Protein AF-A0A927SZH2-F1 (afdb_monomer_lite)

Secondary structure (DSSP, 8-state):
-----PPPHHHHHHHHHHHHHHHHHHHHHHHHHHHHHHHHHHHHHHHHHHHHHHHHHHHHHHSTT--EEEE-TTSSEEEETTTEEEEEETTTTEEEEEETTTTEEEEEEES-SEEEEEEEEETTEEEEEEEEEETTEEEEEEEE---SS--------SS---GGG--S-EE-TT-TT-EEE-TTSSSBP-TTS--TT-EEEETTEEEEEETTTTEEEEEES-SS-S---PPPSEETTEEEEE-TTTTTT-TT--BPPPPPTT--B-TTTTTT-TT--BPPPPPTT--B-TTTTTT-TT--SPPP--GGGGGGGGG-TT-

Foldseek 3Di:
DPDPDDDDPVNVVVVVVVVVVVVVVVVVVVVVVVVVVVVVVLVVQQVQLVVLVCVVVQCQLAPEPKDFPDADPQQQKTDIPQAWIWGQDQVQQFIWIAGPVVRDIDTRHHQWNDKGWDWDDDPNWIKIWMWTDHPNDTDIDIGTRDYPDDDDDDDDDDPADFPVPWPDAEAEPPDPPKQKAALVSPHGDDLSDQDANTWIDDFQWIWGAHVVQQATEIAGPDLQDQDGDADHQYYSRTGHAHLACRNAQSCNHAEEHADTLNHAEQHLNNQQNQNHAYYHADHPNHNYCHNNCHNNNNHPDDHDDDPNNVVRVVRVPDD

Radius of gyration: 29.4 Å; chains: 1; bounding box: 100×46×70 Å

Structure (mmCIF, N/CA/C/O backbone):
data_AF-A0A927SZH2-F1
#
_entry.id   AF-A0A927SZH2-F1
#
loop_
_atom_site.group_PDB
_atom_site.id
_atom_site.type_symbol
_atom_site.label_atom_id
_atom_site.label_alt_id
_atom_site.label_comp_id
_atom_site.label_asym_id
_atom_site.label_entity_id
_atom_site.label_seq_id
_atom_site.pdbx_PDB_ins_code
_atom_site.Cartn_x
_atom_site.Cartn_y
_atom_site.Cartn_z
_atom_site.occupancy
_atom_site.B_iso_or_equiv
_atom_site.auth_seq_id
_atom_site.auth_comp_id
_atom_site.auth_asym_id
_atom_site.auth_atom_id
_atom_site.pdbx_PDB_model_num
ATOM 1 N N . MET A 1 1 ? 77.336 6.441 17.731 1.00 43.25 1 MET A N 1
ATOM 2 C CA . MET A 1 1 ? 76.595 7.008 18.882 1.00 43.25 1 MET A CA 1
ATOM 3 C C . MET A 1 1 ? 75.221 7.459 18.399 1.00 43.25 1 MET A C 1
ATOM 5 O O . MET A 1 1 ? 75.154 8.396 17.615 1.00 43.25 1 MET A O 1
ATOM 9 N N . LYS A 1 2 ? 74.135 6.765 18.772 1.00 49.03 2 LYS A N 1
ATOM 10 C CA . LYS A 1 2 ? 72.762 7.233 18.510 1.00 49.03 2 LYS A CA 1
ATOM 11 C C . LYS A 1 2 ? 72.358 8.145 19.669 1.00 49.03 2 LYS A C 1
ATOM 13 O O . LYS A 1 2 ? 72.306 7.696 20.807 1.00 49.03 2 LYS A O 1
ATOM 18 N N . ASN A 1 3 ? 72.149 9.422 19.376 1.00 49.91 3 ASN A N 1
ATOM 19 C CA . ASN A 1 3 ? 71.832 10.451 20.360 1.00 49.91 3 ASN A CA 1
ATOM 20 C C . ASN A 1 3 ? 70.346 10.323 20.753 1.00 49.91 3 ASN A C 1
ATOM 22 O O . ASN A 1 3 ? 69.472 10.749 19.998 1.00 49.91 3 ASN A O 1
ATOM 26 N N . GLN A 1 4 ? 70.044 9.677 21.883 1.00 59.12 4 GLN A N 1
ATOM 27 C CA . GLN A 1 4 ? 68.685 9.644 22.431 1.00 59.12 4 GLN A CA 1
ATOM 28 C C . GLN A 1 4 ? 68.387 11.008 23.063 1.00 59.12 4 GLN A C 1
ATOM 30 O O . GLN A 1 4 ? 68.870 11.321 24.148 1.00 59.12 4 GLN A O 1
ATOM 35 N N . LYS A 1 5 ? 67.610 11.845 22.369 1.00 65.50 5 LYS A N 1
ATOM 36 C CA . LYS A 1 5 ? 67.070 13.077 22.953 1.00 65.50 5 LYS A CA 1
ATOM 37 C C . LYS A 1 5 ? 66.013 12.686 23.990 1.00 65.50 5 LYS A C 1
ATOM 39 O O . LYS A 1 5 ? 64.916 12.279 23.619 1.00 65.50 5 LYS A O 1
ATOM 44 N N . GLY A 1 6 ? 66.362 12.761 25.273 1.00 66.44 6 GLY A N 1
ATOM 45 C CA . GLY A 1 6 ? 65.410 12.590 26.370 1.00 66.44 6 GLY A CA 1
ATOM 46 C C . GLY A 1 6 ? 64.361 13.703 26.356 1.00 66.44 6 GLY A C 1
ATOM 47 O O . GLY A 1 6 ? 64.683 14.861 26.090 1.00 66.44 6 GLY A O 1
ATOM 48 N N . ILE A 1 7 ? 63.103 13.353 26.623 1.00 73.50 7 ILE A N 1
ATOM 49 C CA . ILE A 1 7 ? 62.029 14.332 26.817 1.00 73.50 7 ILE A CA 1
ATOM 50 C C . ILE A 1 7 ? 62.373 15.137 28.073 1.00 73.50 7 ILE A C 1
ATOM 52 O O . ILE A 1 7 ? 62.595 14.562 29.139 1.00 73.50 7 ILE A O 1
ATOM 56 N N . THR A 1 8 ? 62.450 16.462 27.963 1.00 85.00 8 THR A N 1
ATOM 57 C CA . THR A 1 8 ? 62.706 17.310 29.129 1.00 85.00 8 THR A CA 1
ATOM 58 C C . THR A 1 8 ? 61.478 17.313 30.039 1.00 85.00 8 THR A C 1
ATOM 60 O O . THR A 1 8 ? 60.342 17.332 29.563 1.00 85.00 8 THR A O 1
ATOM 63 N N . LEU A 1 9 ? 61.690 17.339 31.358 1.00 81.12 9 LEU A N 1
ATOM 64 C CA . LEU A 1 9 ? 60.613 17.410 32.357 1.00 81.12 9 LEU A CA 1
ATOM 65 C C . LEU A 1 9 ? 59.624 18.557 32.061 1.00 81.12 9 LEU A C 1
ATOM 67 O O . LEU A 1 9 ? 58.419 18.410 32.239 1.00 81.12 9 LEU A O 1
ATOM 71 N N . THR A 1 10 ? 60.126 19.668 31.519 1.00 85.00 10 THR A N 1
ATOM 72 C CA . THR A 1 10 ? 59.324 20.811 31.063 1.00 85.00 10 THR A CA 1
ATOM 73 C C . THR A 1 10 ? 58.371 20.458 29.920 1.00 85.00 10 THR A C 1
ATOM 75 O O . THR A 1 10 ? 57.207 20.846 29.957 1.00 85.00 10 THR A O 1
ATOM 78 N N . SER A 1 11 ? 58.824 19.678 28.935 1.00 84.19 11 SER A N 1
ATOM 79 C CA . SER A 1 11 ? 57.983 19.229 27.821 1.00 84.19 11 SER A CA 1
ATOM 80 C C . SER A 1 11 ? 56.904 18.250 28.283 1.00 84.19 11 SER A C 1
ATOM 82 O O . SER A 1 11 ? 55.796 18.280 27.751 1.00 84.19 11 SER A O 1
ATOM 84 N N . LEU A 1 12 ? 57.206 17.404 29.274 1.00 86.31 12 LEU A N 1
ATOM 85 C CA . LEU A 1 12 ? 56.232 16.476 29.848 1.00 86.31 12 LEU A CA 1
ATOM 86 C C . LEU A 1 12 ? 55.111 17.226 30.583 1.00 86.31 12 LEU A C 1
ATOM 88 O O . LEU A 1 12 ? 53.937 16.932 30.374 1.00 86.31 12 LEU A O 1
ATOM 92 N N . ILE A 1 13 ? 55.466 18.228 31.393 1.00 90.69 13 ILE A N 1
ATOM 93 C CA . ILE A 1 13 ? 54.494 19.052 32.126 1.00 90.69 13 ILE A CA 1
ATOM 94 C C . ILE A 1 13 ? 53.559 19.787 31.155 1.00 90.69 13 ILE A C 1
ATOM 96 O O . ILE A 1 13 ? 52.346 19.772 31.350 1.00 90.69 13 ILE A O 1
ATOM 100 N N . ILE A 1 14 ? 54.096 20.368 30.076 1.00 91.50 14 ILE A N 1
ATOM 101 C CA . ILE A 1 14 ? 53.290 21.053 29.051 1.00 91.50 14 ILE A CA 1
ATOM 102 C C . ILE A 1 14 ? 52.287 20.090 28.401 1.00 91.50 14 ILE A C 1
ATOM 104 O O . ILE A 1 14 ? 51.117 20.435 28.239 1.00 91.50 14 ILE A O 1
ATOM 108 N N . TYR A 1 15 ? 52.717 18.872 28.064 1.00 92.12 15 TYR A N 1
ATOM 109 C CA . TYR A 1 15 ? 51.846 17.877 27.438 1.00 92.12 15 TYR A CA 1
ATOM 110 C C . TYR A 1 15 ? 50.706 17.431 28.364 1.00 92.12 15 TYR A C 1
ATOM 112 O O . TYR A 1 15 ? 49.559 17.320 27.933 1.00 92.12 15 TYR A O 1
ATOM 120 N N . ILE A 1 16 ? 51.000 17.243 29.654 1.00 91.00 16 ILE A N 1
ATOM 121 C CA . ILE A 1 16 ? 49.995 16.895 30.666 1.00 91.00 16 ILE A CA 1
ATOM 122 C C . ILE A 1 16 ? 48.947 18.009 30.792 1.00 91.00 16 ILE A C 1
ATOM 124 O O . ILE A 1 16 ? 47.749 17.727 30.770 1.00 91.00 16 ILE A O 1
ATOM 128 N N . VAL A 1 17 ? 49.374 19.275 30.860 1.00 94.12 17 VAL A N 1
ATOM 129 C CA . VAL A 1 17 ? 48.455 20.424 30.928 1.00 94.12 17 VAL A CA 1
ATOM 130 C C . VAL A 1 17 ? 47.564 20.498 29.684 1.00 94.12 17 VAL A C 1
ATOM 132 O O . VAL A 1 17 ? 46.357 20.702 29.815 1.00 94.12 17 VAL A O 1
ATOM 135 N N . LEU A 1 18 ? 48.122 20.272 28.490 1.00 93.38 18 LEU A N 1
ATOM 136 C CA . LEU A 1 18 ? 47.355 20.250 27.239 1.00 93.38 18 LEU A CA 1
ATOM 137 C C . LEU A 1 18 ? 46.303 19.135 27.219 1.00 93.38 18 LEU A C 1
ATOM 139 O O . LEU A 1 18 ? 45.168 19.386 26.820 1.00 93.38 18 LEU A O 1
ATOM 143 N N . ILE A 1 19 ? 46.641 17.931 27.691 1.00 93.75 19 ILE A N 1
ATOM 144 C CA . ILE A 1 19 ? 45.680 16.824 27.793 1.00 93.75 19 ILE A CA 1
ATOM 145 C C . ILE A 1 19 ? 44.525 17.185 28.727 1.00 93.75 19 ILE A C 1
ATOM 147 O O . ILE A 1 19 ? 43.369 16.975 28.364 1.00 93.75 19 ILE A O 1
ATOM 151 N N . PHE A 1 20 ? 44.803 17.758 29.901 1.00 95.25 20 PHE A N 1
ATOM 152 C CA . PHE A 1 20 ? 43.738 18.170 30.820 1.00 95.25 20 PHE A CA 1
ATOM 153 C C . PHE A 1 20 ? 42.822 19.229 30.202 1.00 95.25 20 PHE A C 1
ATOM 155 O O . PHE A 1 20 ? 41.604 19.148 30.349 1.00 95.25 20 PHE A O 1
ATOM 162 N N . LEU A 1 21 ? 43.388 20.178 29.456 1.00 94.88 21 LEU A N 1
ATOM 163 C CA . LEU A 1 21 ? 42.623 21.210 28.759 1.00 94.88 21 LEU A CA 1
ATOM 164 C C . LEU A 1 21 ? 41.704 20.591 27.689 1.00 94.88 21 LEU A C 1
ATOM 166 O O . LEU A 1 21 ? 40.518 20.917 27.631 1.00 94.88 21 LEU A O 1
ATOM 170 N N . ILE A 1 22 ? 42.213 19.628 26.915 1.00 92.25 22 ILE A N 1
ATOM 171 C CA . ILE A 1 22 ? 41.428 18.875 25.924 1.00 92.25 22 ILE A CA 1
ATOM 172 C C . ILE A 1 22 ? 40.296 18.089 26.598 1.00 92.25 22 ILE A C 1
ATOM 174 O O . ILE A 1 22 ? 39.165 18.133 26.122 1.00 92.25 22 ILE A O 1
ATOM 178 N N . ILE A 1 23 ? 40.561 17.415 27.722 1.00 93.00 23 ILE A N 1
ATOM 179 C CA . ILE A 1 23 ? 39.540 16.653 28.460 1.00 93.00 23 ILE A CA 1
ATOM 180 C C . ILE A 1 23 ? 38.419 17.575 28.954 1.00 93.00 23 ILE A C 1
ATOM 182 O O . ILE A 1 23 ? 37.245 17.229 28.827 1.00 93.00 23 ILE A O 1
ATOM 186 N N . VAL A 1 24 ? 38.751 18.763 29.469 1.00 95.38 24 VAL A N 1
ATOM 187 C CA . VAL A 1 24 ? 37.747 19.745 29.911 1.00 95.38 24 VAL A CA 1
ATOM 188 C C . VAL A 1 24 ? 36.890 20.223 28.737 1.00 95.38 24 VAL A C 1
ATOM 190 O O . VAL A 1 24 ? 35.669 20.301 28.870 1.00 95.38 24 VAL A O 1
ATOM 193 N N . ILE A 1 25 ? 37.498 20.499 27.579 1.00 93.56 25 ILE A N 1
ATOM 194 C CA . ILE A 1 25 ? 36.765 20.881 26.363 1.00 93.56 25 ILE A CA 1
ATOM 195 C C . ILE A 1 25 ? 35.834 19.746 25.918 1.00 93.56 25 ILE A C 1
ATOM 197 O O . ILE A 1 25 ? 34.647 19.985 25.696 1.00 93.56 25 ILE A O 1
ATOM 201 N N . LEU A 1 26 ? 36.332 18.507 25.851 1.00 86.81 26 LEU A N 1
ATOM 202 C CA . LEU A 1 26 ? 35.535 17.336 25.475 1.00 86.81 26 LEU A CA 1
ATOM 203 C C . LEU A 1 26 ? 34.368 17.103 26.439 1.00 86.81 26 LEU A C 1
ATOM 205 O O . LEU A 1 26 ? 33.259 16.819 25.993 1.00 86.81 26 LEU A O 1
ATOM 209 N N . ALA A 1 27 ? 34.578 17.281 27.745 1.00 89.12 27 ALA A N 1
ATOM 210 C CA . ALA A 1 27 ? 33.515 17.172 28.739 1.00 89.12 27 ALA A CA 1
ATOM 211 C C . ALA A 1 27 ? 32.425 18.236 28.527 1.00 89.12 27 ALA A C 1
ATOM 213 O O . ALA A 1 27 ? 31.239 17.921 28.593 1.00 89.12 27 ALA A O 1
ATOM 214 N N . ARG A 1 28 ? 32.803 19.483 28.214 1.00 88.38 28 ARG A N 1
ATOM 215 C CA . ARG A 1 28 ? 31.842 20.561 27.920 1.00 88.38 28 ARG A CA 1
ATOM 216 C C . ARG A 1 28 ? 31.046 20.299 26.643 1.00 88.38 28 ARG A C 1
ATOM 218 O O . ARG A 1 28 ? 29.832 20.478 26.657 1.00 88.38 28 ARG A O 1
ATOM 225 N N . VAL A 1 29 ? 31.707 19.840 25.579 1.00 87.38 29 VAL A N 1
ATOM 226 C CA . VAL A 1 29 ? 31.051 19.457 24.317 1.00 87.38 29 VAL A CA 1
ATOM 227 C C . VAL A 1 29 ? 30.102 18.280 24.533 1.00 87.38 29 VAL A C 1
ATOM 229 O O . VAL A 1 29 ? 28.980 18.314 24.042 1.00 87.38 29 VAL A O 1
ATOM 232 N N . SER A 1 30 ? 30.514 17.277 25.312 1.00 81.00 30 SER A N 1
ATOM 233 C CA . SER A 1 30 ? 29.680 16.121 25.655 1.00 81.00 30 SER A CA 1
ATOM 234 C C . SER A 1 30 ? 28.414 16.541 26.405 1.00 81.00 30 SER A C 1
ATOM 236 O O . SER A 1 30 ? 27.315 16.197 25.982 1.00 81.00 30 SER A O 1
ATOM 238 N N . VAL A 1 31 ? 28.544 17.377 27.445 1.00 81.06 31 VAL A N 1
ATOM 239 C CA . VAL A 1 31 ? 27.390 17.906 28.193 1.00 81.06 31 VAL A CA 1
ATOM 240 C C . VAL A 1 31 ? 26.455 18.699 27.276 1.00 81.06 31 VAL A C 1
ATOM 242 O O . VAL A 1 31 ? 25.251 18.454 27.277 1.00 81.06 31 VAL A O 1
ATOM 245 N N . TYR A 1 32 ? 26.999 19.598 26.453 1.00 82.12 32 TYR A N 1
ATOM 246 C CA . TYR A 1 32 ? 26.217 20.377 25.490 1.00 82.12 32 TYR A CA 1
ATOM 247 C C . TYR A 1 32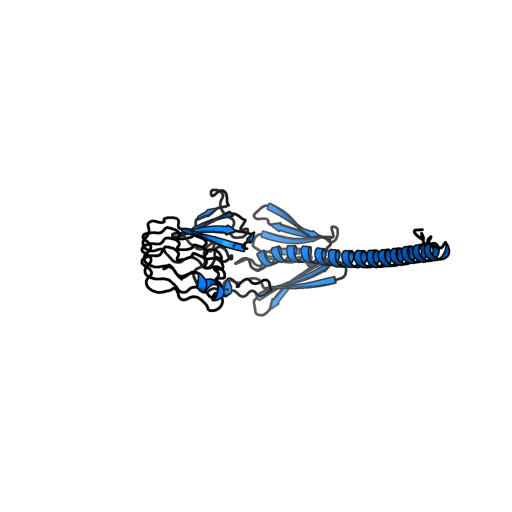 ? 25.449 19.478 24.509 1.00 82.12 32 TYR A C 1
ATOM 249 O O . TYR A 1 32 ? 24.248 19.646 24.311 1.00 82.12 32 TYR A O 1
ATOM 257 N N . PHE A 1 33 ? 26.119 18.465 23.957 1.00 70.56 33 PHE A N 1
ATOM 258 C CA . PHE A 1 33 ? 25.509 17.503 23.047 1.00 70.56 33 PHE A CA 1
ATOM 259 C C . PHE A 1 33 ? 24.398 16.690 23.725 1.00 70.56 33 PHE A C 1
ATOM 261 O O . PHE A 1 33 ? 23.328 16.514 23.147 1.00 70.56 33 PHE A O 1
ATOM 268 N N . THR A 1 34 ? 24.605 16.239 24.968 1.00 65.44 34 THR A N 1
ATOM 269 C CA . THR A 1 34 ? 23.584 15.484 25.714 1.00 65.44 34 THR A CA 1
ATOM 270 C C . THR A 1 34 ? 22.355 16.319 26.069 1.00 65.44 34 THR A C 1
ATOM 272 O O . THR A 1 34 ? 21.240 15.807 25.985 1.00 65.44 34 THR A O 1
ATOM 275 N N . SER A 1 35 ? 22.524 17.602 26.406 1.00 69.56 35 SER A N 1
ATOM 276 C CA . SER A 1 35 ? 21.398 18.509 26.655 1.00 69.56 35 SER A CA 1
ATOM 277 C C . SER A 1 35 ? 20.574 18.729 25.387 1.00 69.56 35 SER A C 1
ATOM 279 O O . SER A 1 35 ? 19.358 18.559 25.420 1.00 69.56 35 SER A O 1
ATOM 281 N N . ASN A 1 36 ? 21.236 18.987 24.256 1.00 65.88 36 ASN A N 1
ATOM 282 C CA . ASN A 1 36 ? 20.558 19.175 22.972 1.00 65.88 36 ASN A CA 1
ATOM 283 C C . ASN A 1 36 ? 19.840 17.896 22.505 1.00 65.88 36 ASN A C 1
ATOM 285 O O . ASN A 1 36 ? 18.729 17.957 21.988 1.00 65.88 36 ASN A O 1
ATOM 289 N N . MET A 1 37 ? 20.436 16.718 22.718 1.00 59.41 37 MET A N 1
ATOM 290 C CA . MET A 1 37 ? 19.810 15.435 22.374 1.00 59.41 37 MET A CA 1
ATOM 291 C C . MET A 1 37 ? 18.585 15.127 23.256 1.00 59.41 37 MET A C 1
ATOM 293 O O . MET A 1 37 ? 17.611 14.533 22.794 1.00 59.41 37 MET A O 1
ATOM 297 N N . SER A 1 38 ? 18.596 15.556 24.521 1.00 56.75 38 SER A N 1
ATOM 298 C CA . SER A 1 38 ? 17.449 15.437 25.435 1.00 56.75 38 SER A CA 1
ATOM 299 C C . SER A 1 38 ? 16.279 16.325 25.001 1.00 56.75 38 SER A C 1
ATOM 301 O O . SER A 1 38 ? 15.125 15.916 25.084 1.00 56.75 38 SER A O 1
ATOM 303 N N . GLU A 1 39 ? 16.565 17.517 24.483 1.00 58.53 39 GLU A N 1
ATOM 304 C CA . GLU A 1 39 ? 15.551 18.440 23.966 1.00 58.53 39 GLU A CA 1
ATOM 305 C C . GLU A 1 39 ? 14.920 17.909 22.668 1.00 58.53 39 GLU A C 1
ATOM 307 O O . GLU A 1 39 ? 13.702 17.754 22.593 1.00 58.53 39 GLU A O 1
ATOM 312 N N . ILE A 1 40 ? 15.748 17.465 21.714 1.00 57.25 40 ILE A N 1
ATOM 313 C CA . ILE A 1 40 ? 15.287 16.853 20.455 1.00 57.25 40 ILE A CA 1
ATOM 314 C C . ILE A 1 40 ? 14.464 15.583 20.707 1.00 57.25 40 ILE A C 1
ATOM 316 O O . ILE A 1 40 ? 13.422 15.389 20.085 1.00 57.25 40 ILE A O 1
ATOM 320 N N . SER A 1 41 ? 14.894 14.717 21.631 1.00 54.75 41 SER A N 1
ATOM 321 C CA . SER A 1 41 ? 14.161 13.476 21.933 1.00 54.75 41 SER A CA 1
ATOM 322 C C . SER A 1 41 ? 12.812 13.725 22.622 1.00 54.75 41 SER A C 1
ATOM 324 O O . SER A 1 41 ? 11.866 12.953 22.447 1.00 54.75 41 SER A O 1
ATOM 326 N N . LYS A 1 42 ? 12.682 14.826 23.372 1.00 52.94 42 LYS A N 1
ATOM 327 C CA . LYS A 1 42 ? 11.406 15.249 23.959 1.00 52.94 42 LYS A CA 1
ATOM 328 C C . LYS A 1 42 ? 10.462 15.801 22.901 1.00 52.94 42 LYS A C 1
ATOM 330 O O . LYS A 1 42 ? 9.287 15.445 22.952 1.00 52.94 42 LYS A O 1
ATOM 335 N N . ASP A 1 43 ? 10.945 16.613 21.970 1.00 56.31 43 ASP A N 1
ATOM 336 C CA . ASP A 1 43 ? 10.120 17.118 20.871 1.00 56.31 43 ASP A CA 1
ATOM 337 C C . ASP A 1 43 ? 9.673 15.986 19.944 1.00 56.31 43 ASP A C 1
ATOM 339 O O . ASP A 1 43 ? 8.499 15.924 19.584 1.00 56.31 43 ASP A O 1
ATOM 343 N N . SER A 1 44 ? 10.550 15.017 19.653 1.00 54.53 44 SER A N 1
ATOM 344 C CA . SER A 1 44 ? 10.176 13.847 18.851 1.00 54.53 44 SER A CA 1
ATOM 345 C C . SER A 1 44 ? 9.101 12.981 19.513 1.00 54.53 44 SER A C 1
ATOM 347 O O . SER A 1 44 ? 8.234 12.463 18.816 1.00 54.53 44 SER A O 1
ATOM 349 N N . ALA A 1 45 ? 9.120 12.844 20.846 1.00 52.38 45 ALA A N 1
ATOM 350 C CA . ALA A 1 45 ? 8.096 12.093 21.576 1.00 52.38 45 ALA A CA 1
ATOM 351 C C . ALA A 1 45 ? 6.746 12.834 21.608 1.00 52.38 45 ALA A C 1
ATOM 353 O O . ALA A 1 45 ? 5.698 12.226 21.429 1.00 52.38 45 ALA A O 1
ATOM 354 N N . SER A 1 46 ? 6.756 14.163 21.777 1.00 58.69 46 SER A N 1
ATOM 355 C CA . SER A 1 46 ? 5.524 14.961 21.694 1.00 58.69 46 SER A CA 1
ATOM 356 C C . SER A 1 46 ? 4.900 14.898 20.293 1.00 58.69 46 SER A C 1
ATOM 358 O O . SER A 1 46 ? 3.681 14.826 20.168 1.00 58.69 46 SER A O 1
ATOM 360 N N . ILE A 1 47 ? 5.735 14.895 19.245 1.00 60.16 47 ILE A N 1
ATOM 361 C CA . ILE A 1 47 ? 5.299 14.730 17.851 1.00 60.16 47 ILE A CA 1
ATOM 362 C C . ILE A 1 47 ? 4.678 13.342 17.643 1.00 60.16 47 ILE A C 1
ATOM 364 O O . ILE A 1 47 ? 3.587 13.253 17.087 1.00 60.16 47 ILE A O 1
ATOM 368 N N . SER A 1 48 ? 5.293 12.268 18.153 1.00 65.69 48 SER A N 1
ATOM 369 C CA . SER A 1 48 ? 4.763 10.911 17.954 1.00 65.69 48 SER A CA 1
ATOM 370 C C . SER A 1 48 ? 3.399 10.675 18.611 1.00 65.69 48 SER A C 1
ATOM 372 O O . SER A 1 48 ? 2.559 9.991 18.026 1.00 65.69 48 SER A O 1
ATOM 374 N N . GLU A 1 49 ? 3.151 11.242 19.798 1.00 72.12 49 GLU A N 1
ATOM 375 C CA . GLU A 1 49 ? 1.847 11.123 20.474 1.00 72.12 49 GLU A CA 1
ATOM 376 C C . GLU A 1 49 ? 0.745 11.883 19.723 1.00 72.12 49 GLU A C 1
ATOM 378 O O . GLU A 1 49 ? -0.374 11.387 19.567 1.00 72.12 49 GLU A O 1
ATOM 383 N N . ILE A 1 50 ? 1.079 13.063 19.195 1.00 69.94 50 ILE A N 1
ATOM 384 C CA . ILE A 1 50 ? 0.194 13.861 18.344 1.00 69.94 50 ILE A CA 1
ATOM 385 C C . ILE A 1 50 ? -0.121 13.125 17.041 1.00 69.94 50 ILE A C 1
ATOM 387 O O . ILE A 1 50 ? -1.287 13.041 16.660 1.00 69.94 50 ILE A O 1
ATOM 391 N N . ASP A 1 51 ? 0.886 12.567 16.371 1.00 69.19 51 ASP A N 1
ATOM 392 C CA . ASP A 1 51 ? 0.703 11.843 15.113 1.00 69.19 51 ASP A CA 1
ATOM 393 C C . ASP A 1 51 ? -0.183 10.616 15.318 1.00 69.19 51 ASP A C 1
ATOM 395 O O . ASP A 1 51 ? -1.123 10.383 14.556 1.00 69.19 51 ASP A O 1
ATOM 399 N N . LYS A 1 52 ? 0.053 9.867 16.400 1.00 73.75 52 LYS A N 1
ATOM 400 C CA . LYS A 1 52 ? -0.779 8.725 16.775 1.00 73.75 52 LYS A CA 1
ATOM 401 C C . LYS A 1 52 ? -2.219 9.163 17.024 1.00 73.75 52 LYS A C 1
ATOM 403 O O . LYS A 1 52 ? -3.125 8.577 16.435 1.00 73.75 52 LYS A O 1
ATOM 408 N N . PHE A 1 53 ? -2.456 10.208 17.817 1.00 79.94 53 PHE A N 1
ATOM 409 C CA . PHE A 1 53 ? -3.800 10.755 18.007 1.00 79.94 53 PHE A CA 1
ATOM 410 C C . PHE A 1 53 ? -4.453 11.164 16.677 1.00 79.94 53 PHE A C 1
ATOM 412 O O . PHE A 1 53 ? -5.568 10.724 16.381 1.00 79.94 53 PHE A O 1
ATOM 419 N N . ASN A 1 54 ? -3.741 11.940 15.856 1.00 72.00 54 ASN A N 1
ATOM 420 C CA . ASN A 1 54 ? -4.203 12.439 14.562 1.00 72.00 54 ASN A CA 1
ATOM 421 C C . ASN A 1 54 ? -4.609 11.296 13.636 1.00 72.00 54 ASN A C 1
ATOM 423 O O . ASN A 1 54 ? -5.673 11.353 13.026 1.00 72.00 54 ASN A O 1
ATOM 427 N N . MET A 1 55 ? -3.815 10.226 13.572 1.00 66.44 55 MET A N 1
ATOM 428 C CA . MET A 1 55 ? -4.126 9.049 12.763 1.00 66.44 55 MET A CA 1
ATOM 429 C C . MET A 1 55 ? -5.468 8.418 13.145 1.00 66.44 55 MET A C 1
ATOM 431 O O . MET A 1 55 ? -6.271 8.099 12.265 1.00 66.44 55 MET A O 1
ATOM 435 N N . TYR A 1 56 ? -5.734 8.252 14.445 1.00 79.25 56 TYR A N 1
ATOM 436 C CA . TYR A 1 56 ? -7.027 7.741 14.896 1.00 79.25 56 TYR A CA 1
ATOM 437 C C . TYR A 1 56 ? -8.139 8.746 14.595 1.00 79.25 56 TYR A C 1
ATOM 439 O O . TYR A 1 56 ? -9.170 8.361 14.058 1.00 79.25 56 TYR A O 1
ATOM 447 N N . PHE A 1 57 ? -7.951 10.025 14.915 1.00 82.50 57 PHE A N 1
ATOM 448 C CA . PHE A 1 57 ? -9.001 11.036 14.788 1.00 82.50 57 PHE A CA 1
ATOM 449 C C . PHE A 1 57 ? -9.402 11.313 13.328 1.00 82.50 57 PHE A C 1
ATOM 451 O O . PHE A 1 57 ? -10.584 11.457 13.002 1.00 82.50 57 PHE A O 1
ATOM 458 N N . ILE A 1 58 ? -8.432 11.319 12.409 1.00 71.38 58 ILE A N 1
ATOM 459 C CA . ILE A 1 58 ? -8.672 11.445 10.965 1.00 71.38 58 ILE A CA 1
ATOM 460 C C . ILE A 1 58 ? -9.506 10.268 10.457 1.00 71.38 58 ILE A C 1
ATOM 462 O O . ILE A 1 58 ? -10.436 10.477 9.677 1.00 71.38 58 ILE A O 1
ATOM 466 N N . LYS A 1 59 ? -9.229 9.043 10.927 1.00 73.25 59 LYS A N 1
ATOM 467 C CA . LYS A 1 59 ? -9.988 7.850 10.528 1.00 73.25 59 LYS A CA 1
ATOM 468 C C . LYS A 1 59 ? -11.481 8.037 10.777 1.00 73.25 59 LYS A C 1
ATOM 470 O O . LYS A 1 59 ? -12.275 7.779 9.877 1.00 73.25 59 LYS A O 1
ATOM 475 N N . ASP A 1 60 ? -11.868 8.512 11.956 1.00 81.44 60 ASP A N 1
ATOM 476 C CA . ASP A 1 60 ? -13.279 8.687 12.299 1.00 81.44 60 ASP A CA 1
ATOM 477 C C . ASP A 1 60 ? -13.909 9.928 11.662 1.00 81.44 60 ASP A C 1
ATOM 479 O O . ASP A 1 60 ? -15.051 9.849 11.206 1.00 81.44 60 ASP A O 1
ATOM 483 N N . THR A 1 61 ? -13.174 11.035 11.531 1.00 76.44 61 THR A N 1
ATOM 484 C CA . THR A 1 61 ? -13.692 12.247 10.866 1.00 76.44 61 THR A CA 1
ATOM 485 C C . THR A 1 61 ? -13.876 12.070 9.358 1.00 76.44 61 THR A C 1
ATOM 487 O O . THR A 1 61 ? -14.764 12.690 8.773 1.00 76.44 61 THR A O 1
ATOM 490 N N . LYS A 1 62 ? -13.084 11.203 8.714 1.00 76.31 62 LYS A N 1
ATOM 491 C CA . LYS A 1 62 ? -13.192 10.879 7.279 1.00 76.31 62 LYS A CA 1
ATOM 492 C C . LYS A 1 62 ? -14.002 9.615 6.985 1.00 76.31 62 LYS A C 1
ATOM 494 O O . LYS A 1 62 ? -14.253 9.316 5.819 1.00 76.31 62 LYS A O 1
ATOM 499 N N . ARG A 1 63 ? -14.448 8.882 8.010 1.00 74.44 63 ARG A N 1
ATOM 500 C CA . ARG A 1 63 ? -15.267 7.675 7.845 1.00 74.44 63 ARG A CA 1
ATOM 501 C C . ARG A 1 63 ? -16.607 8.026 7.193 1.00 74.44 63 ARG A C 1
ATOM 503 O O . ARG A 1 63 ? -17.385 8.806 7.737 1.00 74.44 63 ARG A O 1
ATOM 510 N N . THR A 1 64 ? -16.904 7.414 6.047 1.00 71.81 64 THR A N 1
ATOM 511 C CA . THR A 1 64 ? -18.126 7.683 5.275 1.00 71.81 64 THR A CA 1
ATOM 512 C C . THR A 1 64 ? -19.385 7.508 6.120 1.00 71.81 64 THR A C 1
ATOM 514 O O . THR A 1 64 ? -19.607 6.470 6.751 1.00 71.81 64 THR A O 1
ATOM 517 N N . GLY A 1 65 ? -20.230 8.540 6.122 1.00 74.50 65 GLY A N 1
ATOM 518 C CA . GLY A 1 65 ? -21.481 8.545 6.876 1.00 74.50 65 GLY A CA 1
ATOM 519 C C . GLY A 1 65 ? -21.293 8.564 8.394 1.00 74.50 65 GLY A C 1
ATOM 520 O O . GLY A 1 65 ? -22.263 8.322 9.112 1.00 74.50 65 GLY A O 1
ATOM 521 N N . ASN A 1 66 ? -20.076 8.820 8.885 1.00 85.06 66 ASN A N 1
ATOM 522 C CA . ASN A 1 66 ? -19.832 9.101 10.288 1.00 85.06 66 ASN A CA 1
ATOM 523 C C . ASN A 1 66 ? -20.099 10.580 10.573 1.00 85.06 66 ASN A C 1
ATOM 525 O O . ASN A 1 66 ? -19.689 11.465 9.826 1.00 85.06 66 ASN A O 1
ATOM 529 N N . LYS A 1 67 ? -20.816 10.843 11.656 1.00 90.44 67 LYS A N 1
ATOM 530 C CA . LYS A 1 67 ? -21.227 12.168 12.110 1.00 90.44 67 LYS A CA 1
ATOM 531 C C . LYS A 1 67 ? -20.789 12.360 13.551 1.00 90.44 67 LYS A C 1
ATOM 533 O O . LYS A 1 67 ? -20.614 11.385 14.278 1.00 90.44 67 LYS A O 1
ATOM 538 N N . ILE A 1 68 ? -20.656 13.613 13.964 1.00 91.88 68 ILE A N 1
ATOM 539 C CA . ILE A 1 68 ? -20.498 13.951 15.379 1.00 91.88 68 ILE A CA 1
ATOM 540 C C . ILE A 1 68 ? -21.837 13.656 16.056 1.00 91.88 68 ILE A C 1
ATOM 542 O O . ILE A 1 68 ? -22.862 14.211 15.665 1.00 91.88 68 ILE A O 1
ATOM 546 N N . GLU A 1 69 ? -21.829 12.745 17.021 1.00 93.69 69 GLU A N 1
ATOM 547 C CA . GLU A 1 69 ? -23.011 12.387 17.803 1.00 93.69 69 GLU A CA 1
ATOM 548 C C . GLU A 1 69 ? -23.147 13.303 19.018 1.00 93.69 69 GLU A C 1
ATOM 550 O O . GLU A 1 69 ? -24.224 13.835 19.277 1.00 93.69 69 GLU A O 1
ATOM 555 N N . SER A 1 70 ? -22.049 13.526 19.739 1.00 94.25 70 SER A N 1
ATOM 556 C CA . SER A 1 70 ? -22.018 14.451 20.871 1.00 94.25 70 SER A CA 1
ATOM 557 C C . SER A 1 70 ? -20.602 14.926 21.183 1.00 94.25 70 SER A C 1
ATOM 559 O O . SER A 1 70 ? -19.620 14.235 20.911 1.00 94.25 70 SER A O 1
ATOM 561 N N . VAL A 1 71 ? -20.509 16.105 21.792 1.00 95.56 71 VAL A N 1
ATOM 562 C CA . VAL A 1 71 ? -19.320 16.597 22.496 1.00 95.56 71 VAL A CA 1
ATOM 563 C C . VAL A 1 71 ? -19.745 16.832 23.943 1.00 95.56 71 VAL A C 1
ATOM 565 O O . VAL A 1 71 ? -20.842 17.342 24.176 1.00 95.56 71 VAL A O 1
ATOM 568 N N . SER A 1 72 ? -18.928 16.423 24.915 1.00 94.25 72 SER A N 1
ATOM 569 C CA . SER A 1 72 ? -19.233 16.652 26.331 1.00 94.25 72 SER A CA 1
ATOM 570 C C . SER A 1 72 ? -19.283 18.150 26.648 1.00 94.25 72 SER A C 1
ATOM 572 O O . SER A 1 72 ? -18.619 18.948 25.992 1.00 94.25 72 SER A O 1
ATOM 574 N N . GLU A 1 73 ? -20.050 18.552 27.664 1.00 93.00 73 GLU A N 1
ATOM 575 C CA . GLU A 1 73 ? -20.219 19.973 28.028 1.00 93.00 73 GLU A CA 1
ATOM 576 C C . GLU A 1 73 ? -18.892 20.668 28.359 1.00 93.00 73 GLU A C 1
ATOM 578 O O . GLU A 1 73 ? -18.686 21.839 28.047 1.00 93.00 73 GLU A O 1
ATOM 583 N N . ASP A 1 74 ? -17.966 19.929 28.967 1.00 92.31 74 ASP A N 1
ATOM 584 C CA . ASP A 1 74 ? -16.620 20.396 29.271 1.00 92.31 74 ASP A CA 1
ATOM 585 C C . ASP A 1 74 ? -15.663 20.296 28.069 1.00 92.31 74 ASP A C 1
ATOM 587 O O . ASP A 1 74 ? -14.515 20.722 28.174 1.00 92.31 74 ASP A O 1
ATOM 591 N N . GLY A 1 75 ? -16.090 19.731 26.940 1.00 93.69 75 GLY A N 1
ATOM 592 C CA . GLY A 1 75 ? -15.292 19.542 25.732 1.00 93.69 75 GLY A CA 1
ATOM 593 C C . GLY A 1 75 ? -14.154 18.531 25.872 1.00 93.69 75 GLY A C 1
ATOM 594 O O . GLY A 1 75 ? -13.267 18.520 25.029 1.00 93.69 75 GLY A O 1
ATOM 595 N N . THR A 1 76 ? -14.106 17.705 26.921 1.00 95.56 76 THR A N 1
ATOM 596 C CA . THR A 1 76 ? -13.031 16.704 27.096 1.00 95.56 76 THR A CA 1
ATOM 597 C C . THR A 1 76 ? -13.311 15.383 26.384 1.00 95.56 76 THR A C 1
ATOM 599 O O . THR A 1 76 ? -12.440 14.515 26.323 1.00 95.56 76 THR A O 1
ATOM 602 N N . SER A 1 77 ? -14.503 15.212 25.811 1.00 95.62 77 SER A N 1
ATOM 603 C CA . SER A 1 77 ? -14.867 14.016 25.065 1.00 95.62 77 SER A CA 1
ATOM 60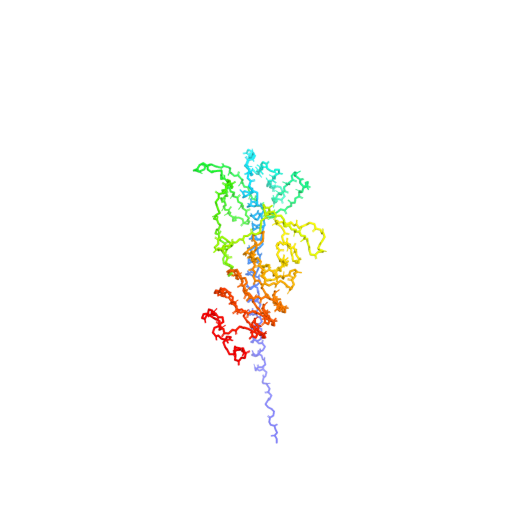4 C C . SER A 1 77 ? -15.701 14.336 23.831 1.00 95.62 77 SER A C 1
ATOM 606 O O . SER A 1 77 ? -16.536 15.237 23.848 1.00 95.62 77 SER A O 1
ATOM 608 N N . ILE A 1 78 ? -15.487 13.565 22.768 1.00 97.38 78 ILE A N 1
ATOM 609 C CA . ILE A 1 78 ? -16.295 13.590 21.548 1.00 97.38 78 ILE A CA 1
ATOM 610 C C . ILE A 1 78 ? -16.663 12.165 21.147 1.00 97.38 78 ILE A C 1
ATOM 612 O O . ILE A 1 78 ? -15.815 11.272 21.155 1.00 97.38 78 ILE A O 1
ATOM 616 N N . THR A 1 79 ? -17.929 11.973 20.788 1.00 95.94 79 THR A N 1
ATOM 617 C CA . THR A 1 79 ? -18.490 10.703 20.327 1.00 95.94 79 THR A CA 1
ATOM 618 C C . THR A 1 79 ? -18.962 10.847 18.889 1.00 95.94 79 THR A C 1
ATOM 620 O O . THR A 1 79 ? -19.608 11.833 18.522 1.00 95.94 79 THR A O 1
ATOM 623 N N . PHE A 1 80 ? -18.651 9.848 18.076 1.00 93.56 80 PHE A N 1
ATOM 624 C CA . PHE A 1 80 ? -19.050 9.747 16.687 1.00 93.56 80 PHE A CA 1
ATOM 625 C C . PHE A 1 80 ? -20.123 8.672 16.500 1.00 93.56 80 PHE A C 1
ATOM 627 O O . PHE A 1 80 ? -20.039 7.583 17.061 1.00 93.56 80 PHE A O 1
ATOM 634 N N . SER A 1 81 ? -21.066 8.934 15.595 1.00 91.81 81 SER A N 1
ATOM 635 C CA . SER A 1 81 ? -22.252 8.104 15.312 1.00 91.81 81 SER A CA 1
ATOM 636 C C . SER A 1 81 ? -21.971 6.652 14.896 1.00 91.81 81 SER A C 1
ATOM 638 O O . SER A 1 81 ? -22.889 5.841 14.804 1.00 91.81 81 SER A O 1
ATOM 640 N N . LYS A 1 82 ? -20.717 6.321 14.562 1.00 86.50 82 LYS A N 1
ATOM 641 C CA . LYS A 1 82 ? -20.272 4.964 14.219 1.00 86.50 82 LYS A CA 1
ATOM 642 C C . LYS A 1 82 ? -19.621 4.226 15.397 1.00 86.50 82 LYS A C 1
ATOM 644 O O . LYS A 1 82 ? -18.936 3.232 15.162 1.00 86.50 82 LYS A O 1
ATOM 649 N N . GLY A 1 83 ? -19.855 4.696 16.624 1.00 86.69 83 GLY A N 1
ATOM 650 C CA . GLY A 1 83 ? -19.508 3.996 17.862 1.00 86.69 83 GLY A CA 1
ATOM 651 C C . GLY A 1 83 ? -18.135 4.332 18.440 1.00 86.69 83 GLY A C 1
ATOM 652 O O . GLY A 1 83 ? -17.679 3.628 19.336 1.00 86.69 83 GLY A O 1
ATOM 653 N N . THR A 1 84 ? -17.473 5.380 17.947 1.00 93.25 84 THR A N 1
ATOM 654 C CA . THR A 1 84 ? -16.144 5.776 18.431 1.00 93.25 84 THR A CA 1
ATOM 655 C C . THR A 1 84 ? -16.237 6.956 19.389 1.00 93.25 84 THR A C 1
ATOM 657 O O . THR A 1 84 ? -16.829 7.977 19.044 1.00 93.25 84 THR A O 1
ATOM 660 N N . THR A 1 85 ? -15.566 6.863 20.533 1.00 94.94 85 THR A N 1
ATOM 661 C CA . THR A 1 85 ? -15.445 7.933 21.525 1.00 94.94 85 THR A CA 1
ATOM 662 C C . THR A 1 85 ? -13.981 8.238 21.812 1.00 94.94 85 THR A C 1
ATOM 664 O O . THR A 1 85 ? -13.187 7.343 22.104 1.00 94.94 85 THR A O 1
ATOM 667 N N . TYR A 1 86 ? -13.635 9.522 21.790 1.00 95.88 86 TYR A N 1
ATOM 668 C CA . TYR A 1 86 ? -12.354 10.037 22.264 1.00 95.88 86 TYR A CA 1
ATOM 669 C C . TYR A 1 86 ? -12.578 10.723 23.601 1.00 95.88 86 TYR A C 1
ATOM 671 O O . TYR A 1 86 ? -13.542 11.480 23.758 1.00 95.88 86 TYR A O 1
ATOM 679 N N . ARG A 1 87 ? -11.708 10.463 24.575 1.00 96.44 87 ARG A N 1
ATOM 680 C CA . ARG A 1 87 ? -11.832 11.033 25.918 1.00 96.44 87 ARG A CA 1
ATOM 681 C C . ARG A 1 87 ? -10.477 11.428 26.467 1.00 96.44 87 ARG A C 1
ATOM 683 O O . ARG A 1 87 ? -9.615 10.579 26.668 1.00 96.44 87 ARG A O 1
ATOM 690 N N . PHE A 1 88 ? -10.324 12.706 26.768 1.00 96.81 88 PHE A N 1
ATOM 691 C CA . PHE A 1 88 ? -9.199 13.210 27.529 1.00 96.81 88 PHE A CA 1
ATOM 692 C C . PHE A 1 88 ? -9.413 12.967 29.026 1.00 96.81 88 PHE A C 1
ATOM 694 O O . PHE A 1 88 ? -10.472 13.270 29.574 1.00 96.81 88 PHE A O 1
ATOM 701 N N . SER A 1 89 ? -8.393 12.433 29.693 1.00 91.94 89 SER A N 1
ATOM 702 C CA . SER A 1 89 ? -8.341 12.304 31.146 1.00 91.94 89 SER A CA 1
ATOM 703 C C . SER A 1 89 ? -7.210 13.164 31.682 1.00 91.94 89 SER A C 1
ATOM 705 O O . SER A 1 89 ? -6.042 12.825 31.521 1.00 91.94 89 SER A O 1
ATOM 707 N N . LYS A 1 90 ? -7.567 14.262 32.358 1.00 90.56 90 LYS A N 1
ATOM 708 C CA . LYS A 1 90 ? -6.592 15.149 33.004 1.00 90.56 90 LYS A CA 1
ATOM 709 C C . LYS A 1 90 ? -5.853 14.472 34.159 1.00 90.56 90 LYS A C 1
ATOM 711 O O . LYS A 1 90 ? -4.692 14.764 34.384 1.00 90.56 90 LYS A O 1
ATOM 716 N N . GLU A 1 91 ? -6.526 13.581 34.882 1.00 91.19 91 GLU A N 1
ATOM 717 C CA . GLU A 1 91 ? -5.929 12.834 35.998 1.00 91.19 91 GLU A CA 1
ATOM 718 C C . GLU A 1 91 ? -4.790 11.920 35.535 1.00 91.19 91 GLU A C 1
ATOM 720 O O . GLU A 1 91 ? -3.772 11.824 36.208 1.00 91.19 91 GLU A O 1
ATOM 725 N N . ASN A 1 92 ? -4.962 11.277 34.378 1.00 88.88 92 ASN A N 1
ATOM 726 C CA . ASN A 1 92 ? -3.992 10.330 33.836 1.00 88.88 92 ASN A CA 1
ATOM 727 C C . ASN A 1 92 ? -3.085 10.946 32.760 1.00 88.88 92 ASN A C 1
ATOM 729 O O . ASN A 1 92 ? -2.189 10.264 32.282 1.00 88.88 92 ASN A O 1
ATOM 733 N N . GLU A 1 93 ? -3.329 12.196 32.354 1.00 91.12 93 GLU A N 1
ATOM 734 C CA . GLU A 1 93 ? -2.625 12.886 31.262 1.00 91.12 93 GLU A CA 1
ATOM 735 C C . GLU A 1 93 ? -2.635 12.099 29.936 1.00 91.12 93 GLU A C 1
ATOM 737 O O . GLU A 1 93 ? -1.640 12.030 29.214 1.00 91.12 93 GLU A O 1
ATOM 742 N N . VAL A 1 94 ? -3.771 11.480 29.598 1.00 87.88 94 VAL A N 1
ATOM 743 C CA . VAL A 1 94 ? -3.913 10.646 28.389 1.00 87.88 94 VAL A CA 1
ATOM 744 C C . VAL A 1 94 ? -5.176 10.954 27.599 1.00 87.88 94 VAL A C 1
ATOM 746 O O . VAL A 1 94 ? -6.179 11.435 28.137 1.00 87.88 94 VAL A O 1
ATOM 749 N N . ILE A 1 95 ? -5.156 10.590 26.317 1.00 89.62 95 ILE A N 1
ATOM 750 C CA . ILE A 1 95 ? -6.351 10.493 25.478 1.00 89.62 95 ILE A CA 1
ATOM 751 C C . ILE A 1 95 ? -6.667 9.016 25.226 1.00 89.62 95 ILE A C 1
ATOM 753 O O . ILE A 1 95 ? -5.870 8.269 24.649 1.00 89.62 95 ILE A O 1
ATOM 757 N N . TYR A 1 96 ? -7.866 8.610 25.638 1.00 88.62 96 TYR A N 1
ATOM 758 C CA . TYR A 1 96 ? -8.434 7.300 25.351 1.00 88.62 96 TYR A CA 1
ATOM 759 C C . TYR A 1 96 ? -9.181 7.307 24.020 1.00 88.62 96 TYR A C 1
ATOM 761 O O . TYR A 1 96 ? -9.886 8.265 23.696 1.00 88.62 96 TYR A O 1
ATOM 769 N N . TYR A 1 97 ? -9.066 6.194 23.304 1.00 89.25 97 TYR A N 1
ATOM 770 C CA . TYR A 1 97 ? -9.922 5.807 22.190 1.00 89.25 97 TYR A CA 1
ATOM 771 C C . TYR A 1 97 ? -10.766 4.611 22.622 1.00 89.25 97 TYR A C 1
ATOM 773 O O . TYR A 1 97 ? -10.222 3.604 23.085 1.00 89.25 97 TYR A O 1
ATOM 781 N N . GLU A 1 98 ? -12.077 4.716 22.446 1.00 89.19 98 GLU A N 1
ATOM 782 C CA . GLU A 1 98 ? -13.057 3.673 22.738 1.00 89.19 98 GLU A CA 1
ATOM 783 C C . GLU A 1 98 ? -13.893 3.413 21.477 1.00 89.19 98 GLU A C 1
ATOM 785 O O . GLU A 1 98 ? -14.427 4.352 20.898 1.00 89.19 98 GLU A O 1
ATOM 790 N N . ASN A 1 99 ? -14.008 2.160 21.036 1.00 82.88 99 ASN A N 1
ATOM 791 C CA . ASN A 1 99 ? -14.876 1.754 19.930 1.00 82.88 99 ASN A CA 1
ATOM 792 C C . ASN A 1 99 ? -15.853 0.686 20.417 1.00 82.88 99 ASN A C 1
ATOM 794 O O . ASN A 1 99 ? -15.438 -0.418 20.768 1.00 82.88 99 ASN A O 1
ATOM 798 N N . THR A 1 100 ? -17.141 1.014 20.406 1.00 78.12 100 THR A N 1
ATOM 799 C CA . THR A 1 100 ? -18.219 0.137 20.874 1.00 78.12 100 THR A CA 1
ATOM 800 C C . THR A 1 100 ? -18.533 -1.006 19.911 1.00 78.12 100 THR A C 1
ATOM 802 O O . THR A 1 100 ? -19.122 -1.996 20.332 1.00 78.12 100 THR A O 1
ATOM 805 N N . VAL A 1 101 ? -18.135 -0.904 18.638 1.00 70.88 101 VAL A N 1
ATOM 806 C CA . VAL A 1 101 ? -18.374 -1.949 17.627 1.00 70.88 101 VAL A CA 1
ATOM 807 C C . VAL A 1 101 ? -17.461 -3.156 17.848 1.00 70.88 101 VAL A C 1
ATOM 809 O O . VAL A 1 101 ? -17.902 -4.292 17.701 1.00 70.88 101 VAL A O 1
ATOM 812 N N . ASP A 1 102 ? -16.217 -2.903 18.258 1.00 73.94 102 ASP A N 1
ATOM 813 C CA . ASP A 1 102 ? -15.177 -3.933 18.392 1.00 73.94 102 ASP A CA 1
ATOM 814 C C . ASP A 1 102 ? -14.754 -4.152 19.860 1.00 73.94 102 ASP A C 1
ATOM 816 O O . ASP A 1 102 ? -13.738 -4.795 20.115 1.00 73.94 102 ASP A O 1
ATOM 820 N N . ASP A 1 103 ? -15.481 -3.554 20.813 1.00 77.69 103 ASP A N 1
ATOM 821 C CA . ASP A 1 103 ? -15.180 -3.529 22.256 1.00 77.69 103 ASP A CA 1
ATOM 822 C C . ASP A 1 103 ? -13.715 -3.156 22.576 1.00 77.69 103 ASP A C 1
ATOM 824 O O . ASP A 1 103 ? -13.040 -3.733 23.431 1.00 77.69 103 ASP A O 1
ATOM 828 N N . LYS A 1 104 ? -13.174 -2.183 21.830 1.00 75.00 104 LYS A N 1
ATOM 829 C CA . LYS A 1 104 ? -11.762 -1.792 21.912 1.00 75.00 104 LYS A CA 1
ATOM 830 C C . LYS A 1 104 ? -11.601 -0.506 22.709 1.00 75.00 104 LYS A C 1
ATOM 832 O O . LYS A 1 104 ? -12.075 0.540 22.278 1.00 75.00 104 LYS A O 1
ATOM 837 N N . LYS A 1 105 ? -10.822 -0.555 23.793 1.00 86.31 105 LYS A N 1
ATOM 838 C CA . LYS A 1 105 ? -10.389 0.618 24.569 1.00 86.31 105 LYS A CA 1
ATOM 839 C C . LYS A 1 105 ? -8.869 0.663 24.685 1.00 86.31 105 LYS A C 1
ATOM 841 O O . LYS A 1 105 ? -8.265 -0.266 25.213 1.00 86.31 105 LYS A O 1
ATOM 846 N N . ILE A 1 106 ? -8.244 1.730 24.188 1.00 75.56 106 ILE A N 1
ATOM 847 C CA . ILE A 1 106 ? -6.781 1.899 24.193 1.00 75.56 106 ILE A CA 1
ATOM 848 C C . ILE A 1 106 ? -6.372 3.347 24.482 1.00 75.56 106 ILE A C 1
ATOM 850 O O . ILE A 1 106 ? -7.160 4.273 24.298 1.00 75.56 106 ILE A O 1
ATOM 854 N N . ILE A 1 107 ? -5.118 3.538 24.894 1.00 83.25 107 ILE A N 1
ATOM 855 C CA . ILE A 1 107 ? -4.483 4.856 25.007 1.00 83.25 107 ILE A CA 1
ATOM 856 C C . ILE A 1 107 ? -3.825 5.201 23.668 1.00 83.25 107 ILE A C 1
ATOM 858 O O . ILE A 1 107 ? -3.024 4.426 23.127 1.00 83.25 107 ILE A O 1
ATOM 862 N N . ILE A 1 108 ? -4.183 6.360 23.118 1.00 79.06 108 ILE A N 1
ATOM 863 C CA . ILE A 1 108 ? -3.690 6.819 21.812 1.00 79.06 108 ILE A CA 1
ATOM 864 C C . ILE A 1 108 ? -2.789 8.044 21.890 1.00 79.06 108 ILE A C 1
ATOM 866 O O . ILE A 1 108 ? -2.113 8.318 20.907 1.00 79.06 108 ILE A O 1
ATOM 870 N N . ALA A 1 109 ? -2.759 8.729 23.030 1.00 79.50 109 ALA A N 1
ATOM 871 C CA . ALA A 1 109 ? -1.781 9.763 23.317 1.00 79.50 109 ALA A CA 1
ATOM 872 C C . ALA A 1 109 ? -1.509 9.815 24.821 1.00 79.50 109 ALA A C 1
ATOM 874 O O . ALA A 1 109 ? -2.457 9.769 25.613 1.00 79.50 109 ALA A O 1
ATOM 875 N N . GLU A 1 110 ? -0.239 9.918 25.191 1.00 84.94 110 GLU A N 1
ATOM 876 C CA . GLU A 1 110 ? 0.233 10.061 26.570 1.00 84.94 110 GLU A CA 1
ATOM 877 C C . GLU A 1 110 ? 0.886 11.430 26.801 1.00 84.94 110 GLU A C 1
ATOM 879 O O . GLU A 1 110 ? 1.239 12.132 25.854 1.00 84.94 110 GLU A O 1
ATOM 884 N N . THR A 1 111 ? 1.067 11.820 28.067 1.00 87.06 111 THR A N 1
ATOM 885 C CA . THR A 1 111 ? 1.684 13.101 28.474 1.00 87.06 111 THR A CA 1
ATOM 886 C C . THR A 1 111 ? 0.924 14.346 27.993 1.00 87.06 111 THR A C 1
ATOM 888 O O . THR A 1 111 ? 1.512 15.363 27.625 1.00 87.06 111 THR A O 1
ATOM 891 N N . ILE A 1 112 ? -0.408 14.263 27.986 1.00 87.56 112 ILE A N 1
ATOM 892 C CA . ILE A 1 112 ? -1.311 15.329 27.554 1.00 87.56 112 ILE A CA 1
ATOM 893 C C . ILE A 1 112 ? -1.732 16.183 28.753 1.00 87.56 112 ILE A C 1
ATOM 895 O O . ILE A 1 112 ? -2.468 15.729 29.625 1.00 87.56 112 ILE A O 1
ATOM 899 N N . GLU A 1 113 ? -1.328 17.452 28.767 1.00 91.06 113 GLU A N 1
ATOM 900 C CA . GLU A 1 113 ? -1.653 18.396 29.850 1.00 91.06 113 GLU A CA 1
ATOM 901 C C . GLU A 1 113 ? -3.095 18.909 29.745 1.00 91.06 113 GLU A C 1
ATOM 903 O O . GLU A 1 113 ? -3.778 19.156 30.745 1.00 91.06 113 GLU A O 1
ATOM 908 N N . ASN A 1 114 ? -3.571 19.093 28.512 1.00 91.00 114 ASN A N 1
ATOM 909 C CA . ASN A 1 114 ? -4.927 19.537 28.222 1.00 91.00 114 ASN A CA 1
ATOM 910 C C . ASN A 1 114 ? -5.365 19.051 26.840 1.00 91.00 114 ASN A C 1
ATOM 912 O O . ASN A 1 114 ? -4.560 19.020 25.912 1.00 91.00 114 ASN A O 1
ATOM 916 N N . CYS A 1 115 ? -6.646 18.726 26.686 1.00 93.19 115 CYS A N 1
ATOM 917 C CA . CYS A 1 115 ? -7.255 18.486 25.386 1.00 93.19 115 CYS A CA 1
ATOM 918 C C . CYS A 1 115 ? -8.718 18.949 25.389 1.00 93.19 115 CYS A C 1
ATOM 920 O O . CYS A 1 115 ? -9.479 18.631 26.310 1.00 93.19 115 CYS A O 1
ATOM 922 N N . LYS A 1 116 ? -9.101 19.723 24.368 1.00 95.94 116 LYS A N 1
ATOM 923 C CA . LYS A 1 116 ? -10.469 20.210 24.157 1.00 95.94 116 LYS A CA 1
ATOM 924 C C . LYS A 1 116 ? -10.939 19.910 22.745 1.00 95.94 116 LYS A C 1
ATOM 926 O O . LYS A 1 116 ? -10.279 20.300 21.791 1.00 95.94 116 LYS A O 1
ATOM 931 N N . PHE A 1 117 ? -12.108 19.293 22.637 1.00 95.00 117 PHE A N 1
ATOM 932 C CA . PHE A 1 117 ? -12.864 19.093 21.411 1.00 95.00 117 PHE A CA 1
ATOM 933 C C . PHE A 1 117 ? -13.959 20.153 21.322 1.00 95.00 117 PHE A C 1
ATOM 935 O O . PHE A 1 117 ? -14.733 20.346 22.258 1.00 95.00 117 PHE A O 1
ATOM 942 N N . ILE A 1 118 ? -14.031 20.839 20.188 1.00 91.12 118 ILE A N 1
ATOM 943 C CA . ILE A 1 118 ? -14.985 21.917 19.944 1.00 91.12 118 ILE A CA 1
ATOM 944 C C . ILE A 1 118 ? -15.678 21.623 18.619 1.00 91.12 118 ILE A C 1
ATOM 946 O O . ILE A 1 118 ? -15.045 21.611 17.564 1.00 91.12 118 ILE A O 1
ATOM 950 N N . GLN A 1 119 ? -16.989 21.396 18.662 1.00 90.62 119 GLN A N 1
ATOM 951 C CA . GLN A 1 119 ? -17.787 21.282 17.446 1.00 90.62 119 GLN A CA 1
ATOM 952 C C . GLN A 1 119 ? -18.147 22.673 16.924 1.00 90.62 119 GLN A C 1
ATOM 954 O O . GLN A 1 119 ? -18.585 23.549 17.667 1.00 90.62 119 GLN A O 1
ATOM 959 N N . SER A 1 120 ? -18.008 22.854 15.618 1.00 85.00 120 SER A N 1
ATOM 960 C CA . SER A 1 120 ? -18.440 24.042 14.890 1.00 85.00 120 SER A CA 1
ATOM 961 C C . SER A 1 120 ? -19.041 23.647 13.539 1.00 85.00 120 SER A C 1
ATOM 963 O O . SER A 1 120 ? -18.939 22.496 13.111 1.00 85.00 120 SER A O 1
ATOM 965 N N . LYS A 1 121 ? -19.708 24.594 12.875 1.00 83.56 121 LYS A N 1
ATOM 966 C CA . LYS A 1 121 ? -20.215 24.431 11.509 1.00 83.56 121 LYS A CA 1
ATOM 967 C C . LYS A 1 121 ? -19.756 25.600 10.658 1.00 83.56 121 LYS A C 1
ATOM 969 O O . LYS A 1 121 ? -19.970 26.748 11.037 1.00 83.56 121 LYS A O 1
ATOM 974 N N . GLU A 1 122 ? -19.198 25.303 9.494 1.00 76.62 122 GLU A N 1
ATOM 975 C CA . GLU A 1 122 ? -18.778 26.306 8.516 1.00 76.62 122 GLU A CA 1
ATOM 976 C C . GLU A 1 122 ? -19.156 25.829 7.114 1.00 76.62 122 GLU A C 1
ATOM 978 O O . GLU A 1 122 ? -18.918 24.674 6.765 1.00 76.62 122 GLU A O 1
ATOM 983 N N . ASN A 1 123 ? -19.787 26.689 6.308 1.00 72.75 123 ASN A N 1
ATOM 984 C CA . ASN A 1 123 ? -20.215 26.360 4.939 1.00 72.75 123 ASN A CA 1
ATOM 985 C C . ASN A 1 123 ? -21.002 25.033 4.835 1.00 72.75 123 ASN A C 1
ATOM 987 O O . ASN A 1 123 ? -20.776 24.233 3.929 1.00 72.75 123 ASN A O 1
ATOM 991 N N . SER A 1 124 ? -21.903 24.783 5.794 1.00 71.81 124 SER A N 1
ATOM 992 C CA . SER A 1 124 ? -22.699 23.547 5.916 1.00 71.81 124 SER A CA 1
ATOM 993 C C . SER A 1 124 ? -21.899 22.263 6.187 1.00 71.81 124 SER A C 1
ATOM 995 O O . SER A 1 124 ? -22.471 21.175 6.143 1.00 71.81 124 SER A O 1
ATOM 997 N N . LYS A 1 125 ? -20.604 22.370 6.508 1.00 72.19 125 LYS A N 1
ATOM 998 C CA . LYS A 1 125 ? -19.753 21.250 6.923 1.00 72.19 125 LYS A CA 1
ATOM 999 C C . LYS A 1 125 ? -19.591 21.247 8.440 1.00 72.19 125 LYS A C 1
ATOM 1001 O O . LYS A 1 125 ? -19.366 22.293 9.048 1.00 72.19 125 LYS A O 1
ATOM 1006 N N . ASP A 1 126 ? -19.700 20.068 9.043 1.00 83.56 126 ASP A N 1
ATOM 1007 C CA . ASP A 1 126 ? -19.368 19.870 10.454 1.00 83.56 126 ASP A CA 1
ATOM 1008 C C . ASP A 1 126 ? -17.842 19.883 10.617 1.00 83.56 126 ASP A C 1
ATOM 1010 O O . ASP A 1 126 ? -17.131 19.173 9.902 1.00 83.56 126 ASP A O 1
ATOM 1014 N N . ILE A 1 127 ? -17.342 20.696 11.545 1.00 81.94 127 ILE A N 1
ATOM 1015 C CA . ILE A 1 127 ? -15.915 20.846 11.837 1.00 81.94 127 ILE A CA 1
ATOM 1016 C C . ILE A 1 127 ? -15.675 20.535 13.309 1.00 81.94 127 ILE A C 1
ATOM 1018 O O . ILE A 1 127 ? -16.359 21.070 14.184 1.00 81.94 127 ILE A O 1
ATOM 1022 N N . VAL A 1 128 ? -14.664 19.718 13.586 1.00 87.06 128 VAL A N 1
ATOM 1023 C CA . VAL A 1 128 ? -14.128 19.524 14.932 1.00 87.06 128 VAL A CA 1
ATOM 1024 C C . VAL A 1 128 ? -12.819 20.284 15.054 1.00 87.06 128 VAL A C 1
ATOM 1026 O O . VAL A 1 128 ? -11.866 19.991 14.337 1.00 87.06 128 VAL A O 1
ATOM 1029 N N . LYS A 1 129 ? -12.758 21.238 15.978 1.00 86.00 129 LYS A N 1
ATOM 1030 C CA . LYS A 1 129 ? -11.510 21.883 16.383 1.00 86.00 129 LYS A CA 1
ATOM 1031 C C . LYS A 1 129 ? -10.985 21.203 17.633 1.00 86.00 129 LYS A C 1
ATOM 1033 O O . LYS A 1 129 ? -11.766 20.887 18.531 1.00 86.00 129 LYS A O 1
ATOM 1038 N N . ILE A 1 130 ? -9.682 20.963 17.679 1.00 86.75 130 ILE A N 1
ATOM 1039 C CA . ILE A 1 130 ? -9.028 20.294 18.799 1.00 86.75 130 ILE A CA 1
ATOM 1040 C C . ILE A 1 130 ? -7.864 21.144 19.264 1.00 86.75 130 ILE A C 1
ATOM 1042 O O . ILE A 1 130 ? -7.030 21.542 18.455 1.00 86.75 130 ILE A O 1
ATOM 1046 N N . GLU A 1 131 ? -7.805 21.407 20.561 1.00 88.31 131 GLU A N 1
ATOM 1047 C CA . GLU A 1 131 ? -6.667 22.064 21.197 1.00 88.31 131 GLU A CA 1
ATOM 1048 C C . GLU A 1 131 ? -6.009 21.074 22.152 1.00 88.31 131 GLU A C 1
ATOM 1050 O O . GLU A 1 131 ? -6.648 20.665 23.118 1.00 88.31 131 GLU A O 1
ATOM 1055 N N . ILE A 1 132 ? -4.762 20.682 21.878 1.00 85.56 132 ILE A N 1
ATOM 1056 C CA . ILE A 1 132 ? -3.979 19.735 22.683 1.00 85.56 132 ILE A CA 1
ATOM 1057 C C . ILE A 1 132 ? -2.731 20.438 23.209 1.00 85.56 132 ILE A C 1
ATOM 1059 O O . ILE A 1 132 ? -1.923 20.941 22.426 1.00 85.56 132 ILE A O 1
ATOM 1063 N N . THR A 1 133 ? -2.538 20.432 24.524 1.00 85.19 133 THR A N 1
ATOM 1064 C CA . THR A 1 133 ? -1.335 20.968 25.165 1.00 85.19 133 THR A CA 1
ATOM 1065 C C . THR A 1 133 ? -0.418 19.833 25.602 1.00 85.19 133 THR A C 1
ATOM 1067 O O . THR A 1 133 ? -0.847 18.937 26.329 1.00 85.19 133 THR A O 1
ATOM 1070 N N . ILE A 1 134 ? 0.841 19.887 25.167 1.00 81.88 134 ILE A N 1
ATOM 1071 C CA . ILE A 1 134 ? 1.911 18.967 25.571 1.00 81.88 134 ILE A CA 1
ATOM 1072 C C . ILE A 1 134 ? 3.149 19.806 25.875 1.00 81.88 134 ILE A C 1
ATOM 1074 O O . ILE A 1 134 ? 3.604 20.536 24.994 1.00 81.88 134 ILE A O 1
ATOM 1078 N N . LYS A 1 135 ? 3.721 19.683 27.079 1.00 79.38 135 LYS A N 1
ATOM 1079 C CA . LYS A 1 135 ? 4.925 20.420 27.508 1.00 79.38 135 LYS A CA 1
ATOM 1080 C C . LYS A 1 135 ? 4.782 21.926 27.293 1.00 79.38 135 LYS A C 1
ATOM 1082 O O . LYS A 1 135 ? 5.603 22.529 26.608 1.00 79.38 135 LYS A O 1
ATOM 1087 N N . GLU A 1 136 ? 3.694 22.511 27.790 1.00 77.19 136 GLU A N 1
ATOM 1088 C CA . GLU A 1 136 ? 3.350 23.936 27.634 1.00 77.19 136 GLU A CA 1
ATOM 1089 C C . GLU A 1 136 ? 3.099 24.407 26.179 1.00 77.19 136 GLU A C 1
ATOM 1091 O O . GLU A 1 136 ? 2.660 25.539 25.956 1.00 77.19 136 GLU A O 1
ATOM 1096 N N . LYS A 1 137 ? 3.302 23.551 25.166 1.00 74.56 137 LYS A N 1
ATOM 1097 C CA . LYS A 1 137 ? 3.026 23.859 23.759 1.00 74.56 137 LYS A CA 1
ATOM 1098 C C . LYS A 1 137 ? 1.578 23.530 23.419 1.00 74.56 137 LYS A C 1
ATOM 1100 O O . LYS A 1 137 ? 1.162 22.374 23.477 1.00 74.56 137 LYS A O 1
ATOM 1105 N N . VAL A 1 138 ? 0.830 24.548 22.998 1.00 79.88 138 VAL A N 1
ATOM 1106 C CA . VAL A 1 138 ? -0.549 24.406 22.514 1.00 79.88 138 VAL A CA 1
ATOM 1107 C C . VAL A 1 138 ? -0.539 24.078 21.022 1.00 79.88 138 VAL A C 1
ATOM 1109 O O . VAL A 1 138 ? -0.053 24.865 20.210 1.00 79.88 138 VAL A O 1
ATOM 1112 N N . ASN A 1 139 ? -1.117 22.939 20.659 1.00 77.06 139 ASN A N 1
ATOM 1113 C CA . ASN A 1 139 ? -1.289 22.488 19.284 1.00 77.06 139 ASN A CA 1
ATOM 1114 C C . ASN A 1 139 ? -2.774 22.552 18.925 1.00 77.06 139 ASN A C 1
ATOM 1116 O O . ASN A 1 139 ? -3.616 22.083 19.691 1.00 77.06 139 ASN A O 1
ATOM 1120 N N . LYS A 1 140 ? -3.099 23.157 17.781 1.00 78.88 140 LYS A N 1
ATOM 1121 C CA . LYS A 1 140 ? -4.480 23.350 17.330 1.00 78.88 140 LYS A CA 1
ATOM 1122 C C . LYS A 1 140 ? -4.699 22.651 16.000 1.00 78.88 140 LYS A C 1
ATOM 1124 O O . LYS A 1 140 ? -3.898 22.824 15.086 1.00 78.88 140 LYS A O 1
ATOM 1129 N N . TYR A 1 141 ? -5.797 21.917 15.898 1.00 75.06 141 TYR A N 1
ATOM 1130 C CA . TYR A 1 141 ? -6.158 21.138 14.721 1.00 75.06 141 TYR A CA 1
ATOM 1131 C C . TYR A 1 141 ? -7.606 21.399 14.335 1.00 75.06 141 TYR A C 1
ATOM 1133 O O . TYR A 1 141 ? -8.462 21.558 15.206 1.00 75.06 141 TYR A O 1
ATOM 1141 N N . GLU A 1 142 ? -7.890 21.403 13.037 1.00 76.94 142 GLU A N 1
ATOM 1142 C CA . GLU A 1 142 ? -9.246 21.517 12.508 1.00 76.94 142 GLU A CA 1
ATOM 1143 C C . GLU A 1 142 ? -9.535 20.345 11.569 1.00 76.94 142 GLU A C 1
ATOM 1145 O O . GLU A 1 142 ? -8.836 20.129 10.581 1.00 76.94 142 GLU A O 1
ATOM 1150 N N . TYR A 1 143 ? -10.587 19.584 11.871 1.00 73.00 143 TYR A N 1
ATOM 1151 C CA . TYR A 1 143 ? -11.007 18.426 11.091 1.00 73.00 143 TYR A CA 1
ATOM 1152 C C . TYR A 1 143 ? -12.394 18.660 10.522 1.00 73.00 143 TYR A C 1
ATOM 1154 O O . TYR A 1 143 ? -13.373 18.793 11.253 1.00 73.00 143 TYR A O 1
ATOM 1162 N N . VAL A 1 144 ? -12.487 18.652 9.199 1.00 77.88 144 VAL A N 1
ATOM 1163 C CA . VAL A 1 144 ? -13.763 18.704 8.485 1.00 77.88 144 VAL A CA 1
ATOM 1164 C C . VAL A 1 144 ? -14.319 17.287 8.343 1.00 77.88 144 VAL A C 1
ATOM 1166 O O . VAL A 1 144 ? -13.643 16.426 7.762 1.00 77.88 144 VAL A O 1
ATOM 1169 N N . MET A 1 145 ? -15.543 17.058 8.824 1.00 79.56 145 MET A N 1
ATOM 1170 C CA . MET A 1 145 ? -16.246 15.778 8.698 1.00 79.56 145 MET A CA 1
ATOM 1171 C C . MET A 1 145 ? -16.504 15.433 7.225 1.00 79.56 145 MET A C 1
ATOM 1173 O O . MET A 1 145 ? -16.953 16.274 6.443 1.00 79.56 145 MET A O 1
ATOM 1177 N N . GLY A 1 146 ? -16.220 14.188 6.842 1.00 59.72 146 GLY A N 1
ATOM 1178 C CA . GLY A 1 146 ? -16.415 13.687 5.484 1.00 59.72 146 GLY A CA 1
ATOM 1179 C C . GLY A 1 146 ? -17.892 13.458 5.154 1.00 59.72 146 GLY A C 1
ATOM 1180 O O . GLY A 1 146 ? -18.511 12.528 5.670 1.00 59.72 146 GLY A O 1
ATOM 1181 N N . TYR A 1 147 ? -18.449 14.268 4.250 1.00 45.19 147 TYR A N 1
ATOM 1182 C CA . TYR A 1 147 ? -19.692 13.945 3.543 1.00 45.19 147 TYR A CA 1
ATOM 1183 C C . TYR A 1 147 ? -19.368 13.179 2.254 1.00 45.19 147 TYR A C 1
ATOM 1185 O O . TYR A 1 147 ? -18.278 13.323 1.703 1.00 45.19 147 TYR A O 1
ATOM 1193 N N . ALA A 1 148 ? -20.295 12.320 1.820 1.00 37.72 148 ALA A N 1
ATOM 1194 C CA . ALA A 1 148 ? -20.130 11.470 0.646 1.00 37.72 148 ALA A CA 1
ATOM 1195 C C . ALA A 1 148 ? -19.693 12.287 -0.587 1.00 37.72 148 ALA A C 1
ATOM 1197 O O . ALA A 1 148 ? -20.418 13.175 -1.024 1.00 37.72 148 ALA A O 1
ATOM 1198 N N . ASN A 1 149 ? -18.527 11.898 -1.111 1.00 28.47 149 ASN A N 1
ATOM 1199 C CA . ASN A 1 149 ? -17.877 12.261 -2.374 1.00 28.47 149 ASN A CA 1
ATOM 1200 C C . ASN A 1 149 ? -17.329 13.695 -2.506 1.00 28.47 149 ASN A C 1
ATOM 1202 O O . ASN A 1 149 ? -18.065 14.635 -2.771 1.00 28.47 149 ASN A O 1
ATOM 1206 N N . GLU A 1 150 ? -16.004 13.818 -2.355 1.00 26.73 150 GLU A N 1
ATOM 1207 C CA . GLU A 1 150 ? -15.025 14.349 -3.330 1.00 26.73 150 GLU A CA 1
ATOM 1208 C C . GLU A 1 150 ? -13.665 14.473 -2.613 1.00 26.73 150 GLU A C 1
ATOM 1210 O O . GLU A 1 150 ? -13.541 15.135 -1.580 1.00 26.73 150 GLU A O 1
ATOM 1215 N N . TYR A 1 151 ? -12.668 13.742 -3.114 1.00 28.39 151 TYR A N 1
ATOM 1216 C CA . TYR A 1 151 ? -11.345 13.587 -2.508 1.00 28.39 151 TYR A CA 1
ATOM 1217 C C . TYR A 1 151 ? -10.483 14.836 -2.730 1.00 28.39 151 TYR A C 1
ATOM 1219 O O . TYR A 1 151 ? -10.344 15.307 -3.856 1.00 28.39 151 TYR A O 1
ATOM 1227 N N . LYS A 1 152 ? -9.907 15.351 -1.640 1.00 29.31 152 LYS A N 1
ATOM 1228 C CA . LYS A 1 152 ? -8.676 16.150 -1.618 1.00 29.31 152 LYS A CA 1
ATOM 1229 C C . LYS A 1 152 ? -7.968 15.880 -0.299 1.00 29.31 152 LYS A C 1
ATOM 1231 O O . LYS A 1 152 ? -8.531 16.195 0.756 1.00 29.31 152 LYS A O 1
ATOM 1236 N N . THR A 1 153 ? -6.741 15.374 -0.338 1.00 30.33 153 THR A N 1
ATOM 1237 C CA . THR A 1 153 ? -5.836 15.411 0.819 1.00 30.33 153 THR A CA 1
ATOM 1238 C C . THR A 1 153 ? -4.430 15.884 0.435 1.00 30.33 153 THR A C 1
ATOM 1240 O O . THR A 1 153 ? -3.806 15.368 -0.483 1.00 30.33 153 THR A O 1
ATOM 1243 N N . HIS A 1 154 ? -3.947 16.900 1.159 1.00 27.19 154 HIS A N 1
ATOM 1244 C CA . HIS A 1 154 ? -2.569 17.398 1.152 1.00 27.19 154 HIS A CA 1
ATOM 1245 C C . HIS A 1 154 ? -1.846 16.976 2.445 1.00 27.19 154 HIS A C 1
ATOM 1247 O O . HIS A 1 154 ? -2.500 16.848 3.479 1.00 27.19 154 HIS A O 1
ATOM 1253 N N . GLU A 1 155 ? -0.507 16.913 2.334 1.00 34.97 155 GLU A N 1
ATOM 1254 C CA . GLU A 1 155 ? 0.579 16.950 3.350 1.00 34.97 155 GLU A CA 1
ATOM 1255 C C . GLU A 1 155 ? 1.335 15.625 3.575 1.00 34.97 155 GLU A C 1
ATOM 1257 O O . GLU A 1 155 ? 0.719 14.593 3.807 1.00 34.97 155 GLU A O 1
ATOM 1262 N N . THR A 1 156 ? 2.676 15.545 3.580 1.00 29.36 156 THR A N 1
ATOM 1263 C CA . THR A 1 156 ? 3.777 16.306 2.943 1.00 29.36 156 THR A CA 1
ATOM 1264 C C . THR A 1 156 ? 5.013 15.380 2.910 1.00 29.36 156 THR A C 1
ATOM 1266 O O . THR A 1 156 ? 5.304 14.669 3.867 1.00 29.36 156 THR A O 1
ATOM 1269 N N . GLU A 1 157 ? 5.702 15.396 1.766 1.00 30.27 157 GLU A N 1
ATOM 1270 C CA . GLU A 1 157 ? 7.082 14.989 1.434 1.00 30.27 157 GLU A CA 1
ATOM 1271 C C . GLU A 1 157 ? 7.731 13.719 2.029 1.00 30.27 157 GLU A C 1
ATOM 1273 O O . GLU A 1 157 ? 8.536 13.739 2.956 1.00 30.27 157 GLU A O 1
ATOM 1278 N N . SER A 1 158 ? 7.569 12.624 1.279 1.00 29.73 158 SER A N 1
ATOM 1279 C CA . SER A 1 158 ? 8.693 11.777 0.854 1.00 29.73 158 SER A CA 1
ATOM 1280 C C . SER A 1 158 ? 8.290 11.068 -0.442 1.00 29.73 158 SER A C 1
ATOM 1282 O O . SER A 1 158 ? 7.553 10.105 -0.372 1.00 29.73 158 SER A O 1
ATOM 1284 N N . SER A 1 159 ? 8.674 11.596 -1.610 1.00 31.16 159 SER A N 1
ATOM 1285 C CA . SER A 1 159 ? 8.595 10.972 -2.956 1.00 31.16 159 SER A CA 1
ATOM 1286 C C . SER A 1 159 ? 7.531 9.870 -3.206 1.00 31.16 159 SER A C 1
ATOM 1288 O O . SER A 1 159 ? 7.867 8.800 -3.716 1.00 31.16 159 SER A O 1
ATOM 1290 N N . TYR A 1 160 ? 6.259 10.108 -2.874 1.00 36.62 160 TYR A N 1
ATOM 1291 C CA . TYR A 1 160 ? 5.129 9.254 -3.259 1.00 36.62 160 TYR A CA 1
ATOM 1292 C C . TYR A 1 160 ? 4.194 10.075 -4.140 1.00 36.62 160 TYR A C 1
ATOM 1294 O O . TYR A 1 160 ? 3.814 11.178 -3.756 1.00 36.62 160 TYR A O 1
ATOM 1302 N N . ILE A 1 161 ? 3.815 9.531 -5.297 1.00 40.81 161 ILE A N 1
ATOM 1303 C CA . ILE A 1 161 ? 2.693 10.054 -6.083 1.00 40.81 161 ILE A CA 1
ATOM 1304 C C . ILE A 1 161 ? 1.428 9.791 -5.259 1.00 40.81 161 ILE A C 1
ATOM 1306 O O . ILE A 1 161 ? 1.200 8.656 -4.821 1.00 40.81 161 ILE A O 1
ATOM 1310 N N . ALA A 1 162 ? 0.639 10.830 -4.982 1.00 38.44 162 ALA A N 1
ATOM 1311 C CA . ALA A 1 162 ? -0.634 10.661 -4.295 1.00 38.44 162 ALA A CA 1
ATOM 1312 C C . ALA A 1 162 ? -1.557 9.804 -5.176 1.00 38.44 162 ALA A C 1
ATOM 1314 O O . ALA A 1 162 ? -1.661 10.037 -6.374 1.00 38.44 162 ALA A O 1
ATOM 1315 N N . VAL A 1 163 ? -2.254 8.817 -4.598 1.00 45.34 163 VAL A N 1
ATOM 1316 C CA . VAL A 1 163 ? -3.197 7.957 -5.351 1.00 45.34 163 VAL A CA 1
ATOM 1317 C C . VAL A 1 163 ? -4.271 8.795 -6.069 1.00 45.34 163 VAL A C 1
ATOM 1319 O O . VAL A 1 163 ? -4.784 8.374 -7.096 1.00 45.34 163 VAL A O 1
ATOM 1322 N N . GLU A 1 164 ? -4.570 9.992 -5.549 1.00 44.06 164 GLU A N 1
ATOM 1323 C CA . GLU A 1 164 ? -5.503 10.979 -6.115 1.00 44.06 164 GLU A CA 1
ATOM 1324 C C . GLU A 1 164 ? -5.017 11.613 -7.443 1.00 44.06 164 GLU A C 1
ATOM 1326 O O . GLU A 1 164 ? -5.818 12.229 -8.138 1.00 44.06 164 GLU A O 1
ATOM 1331 N N . GLU A 1 165 ? -3.741 11.444 -7.815 1.00 45.62 165 GLU A N 1
ATOM 1332 C CA . GLU A 1 165 ? -3.136 11.939 -9.068 1.00 45.62 165 GLU A CA 1
ATOM 1333 C C . GLU A 1 165 ? -2.927 10.828 -10.118 1.00 45.62 165 GLU A C 1
ATOM 1335 O O . GLU A 1 165 ? -2.472 11.103 -11.227 1.00 45.62 165 GLU A O 1
ATOM 1340 N N . LEU A 1 166 ? -3.241 9.567 -9.790 1.00 54.28 166 LEU A N 1
ATOM 1341 C CA . LEU A 1 166 ? -3.081 8.438 -10.709 1.00 54.28 166 LEU A CA 1
ATOM 1342 C C . LEU A 1 166 ? -4.363 8.232 -11.523 1.00 54.28 166 LEU A C 1
ATOM 1344 O O . LEU A 1 166 ? -5.385 7.797 -10.992 1.00 54.28 166 LEU A O 1
ATOM 1348 N N . GLU A 1 167 ? -4.303 8.498 -12.826 1.00 69.69 167 GLU A N 1
ATOM 1349 C CA . GLU A 1 167 ? -5.361 8.094 -13.753 1.00 69.69 167 GLU A CA 1
ATOM 1350 C C . GLU A 1 167 ? -5.399 6.560 -13.880 1.00 69.69 167 GLU A C 1
ATOM 1352 O O . GLU A 1 167 ? -4.385 5.939 -14.197 1.00 69.69 167 GLU A O 1
ATOM 1357 N N . GLY A 1 168 ? -6.560 5.943 -13.627 1.00 77.88 168 GLY A N 1
ATOM 1358 C CA . GLY A 1 168 ? -6.807 4.517 -13.884 1.00 77.88 168 GLY A CA 1
ATOM 1359 C C . GLY A 1 168 ? -7.663 3.811 -12.828 1.00 77.88 168 GLY A C 1
ATOM 1360 O O . GLY A 1 168 ? -8.103 4.401 -11.838 1.00 77.88 168 GLY A O 1
ATOM 1361 N N . PHE A 1 169 ? -7.942 2.525 -13.052 1.00 86.88 169 PHE A N 1
ATOM 1362 C CA . PHE A 1 169 ? -8.803 1.730 -12.175 1.00 86.88 169 PHE A CA 1
ATOM 1363 C C . PHE A 1 169 ? -8.141 1.394 -10.825 1.00 86.88 169 PHE A C 1
ATOM 1365 O O . PHE A 1 169 ? -7.013 0.905 -10.779 1.00 86.88 169 PHE A O 1
ATOM 1372 N N . ALA A 1 170 ? -8.862 1.569 -9.712 1.00 87.31 170 ALA A N 1
ATOM 1373 C CA . ALA A 1 170 ? -8.403 1.192 -8.372 1.00 87.31 170 ALA A CA 1
ATOM 1374 C C . ALA A 1 170 ? -9.315 0.142 -7.717 1.00 87.31 170 ALA A C 1
ATOM 1376 O O . ALA A 1 170 ? -10.542 0.243 -7.750 1.00 87.31 170 ALA A O 1
ATOM 1377 N N . ILE A 1 171 ? -8.703 -0.838 -7.046 1.00 82.50 171 ILE A N 1
ATOM 1378 C CA . ILE A 1 171 ? -9.412 -1.846 -6.253 1.00 82.50 171 ILE A CA 1
ATOM 1379 C C . ILE A 1 171 ? -9.781 -1.243 -4.893 1.00 82.50 171 ILE A C 1
ATOM 1381 O O . ILE A 1 171 ? -8.924 -0.758 -4.150 1.00 82.50 171 ILE A O 1
ATOM 1385 N N . THR A 1 172 ? -11.063 -1.295 -4.543 1.00 81.81 172 THR A N 1
ATOM 1386 C CA . THR A 1 172 ? -11.628 -0.722 -3.316 1.00 81.81 172 THR A CA 1
ATOM 1387 C C . THR A 1 172 ? -12.482 -1.745 -2.569 1.00 81.81 172 THR A C 1
ATOM 1389 O O . THR A 1 172 ? -12.674 -2.872 -3.016 1.00 81.81 172 THR A O 1
ATOM 1392 N N . THR A 1 173 ? -13.047 -1.348 -1.427 1.00 68.38 173 THR A N 1
ATOM 1393 C CA . THR A 1 173 ? -14.023 -2.168 -0.688 1.00 68.38 173 THR A CA 1
ATOM 1394 C C . THR A 1 173 ? -15.321 -2.413 -1.456 1.00 68.38 173 THR A C 1
ATOM 1396 O O . THR A 1 173 ? -16.068 -3.308 -1.084 1.00 68.38 173 THR A O 1
ATOM 1399 N N . ASN A 1 174 ? -15.591 -1.622 -2.498 1.00 69.94 174 ASN A N 1
ATOM 1400 C CA . ASN A 1 174 ? -16.793 -1.727 -3.325 1.00 69.94 174 ASN A CA 1
ATOM 1401 C C . ASN A 1 174 ? -16.517 -2.427 -4.663 1.00 69.94 174 ASN A C 1
ATOM 1403 O O . ASN A 1 174 ? -17.407 -2.512 -5.501 1.00 69.94 174 ASN A O 1
ATOM 1407 N N . THR A 1 175 ? -15.277 -2.857 -4.905 1.00 74.25 175 THR A N 1
ATOM 1408 C CA . THR A 1 175 ? -14.931 -3.584 -6.122 1.00 74.25 175 THR A CA 1
ATOM 1409 C C . THR A 1 175 ? -15.420 -5.023 -5.985 1.00 74.25 175 THR A C 1
ATOM 1411 O O . THR A 1 175 ? -14.949 -5.769 -5.125 1.00 74.25 175 THR A O 1
ATOM 1414 N N . ASP A 1 176 ? -16.365 -5.406 -6.837 1.00 81.81 176 ASP A N 1
ATOM 1415 C CA . ASP A 1 176 ? -16.923 -6.756 -6.851 1.00 81.81 176 ASP A CA 1
ATOM 1416 C C . ASP A 1 176 ? -15.892 -7.798 -7.310 1.00 81.81 176 ASP A C 1
ATOM 1418 O O . ASP A 1 176 ? -14.995 -7.517 -8.102 1.00 81.81 176 ASP A O 1
ATOM 1422 N N . GLY A 1 177 ? -16.024 -9.033 -6.816 1.00 83.12 177 GLY A N 1
ATOM 1423 C CA . GLY A 1 177 ? -15.179 -10.160 -7.235 1.00 83.12 177 GLY A CA 1
ATOM 1424 C C . GLY A 1 177 ? -13.747 -10.141 -6.687 1.00 83.12 177 GLY A C 1
ATOM 1425 O O . GLY A 1 177 ? -12.916 -10.932 -7.129 1.00 83.12 177 GLY A O 1
ATOM 1426 N N . VAL A 1 178 ? -13.448 -9.266 -5.726 1.00 88.81 178 VAL A N 1
ATOM 1427 C CA . VAL A 1 178 ? -12.136 -9.203 -5.076 1.00 88.81 178 VAL A CA 1
ATOM 1428 C C . VAL A 1 178 ? -12.040 -10.234 -3.959 1.00 88.81 178 VAL A C 1
ATOM 1430 O O . VAL A 1 178 ? -12.890 -10.293 -3.071 1.00 88.81 178 VAL A O 1
ATOM 1433 N N . VAL A 1 179 ? -10.948 -10.995 -3.948 1.00 91.06 179 VAL A N 1
ATOM 1434 C CA . VAL A 1 179 ? -10.555 -11.806 -2.793 1.00 91.06 179 VAL A CA 1
ATOM 1435 C C . VAL A 1 179 ? -9.396 -11.106 -2.101 1.00 91.06 179 VAL A C 1
ATOM 1437 O O . VAL A 1 179 ? -8.311 -11.004 -2.667 1.00 91.06 179 VAL A O 1
ATOM 1440 N N . PHE A 1 180 ? -9.612 -10.628 -0.877 1.00 89.88 180 PHE A N 1
ATOM 1441 C CA . PHE A 1 180 ? -8.558 -10.037 -0.058 1.00 89.88 180 PHE A CA 1
ATOM 1442 C C . PHE A 1 180 ? -8.286 -10.913 1.167 1.00 89.88 180 PHE A C 1
ATOM 1444 O O . PHE A 1 180 ? -9.165 -11.103 2.009 1.00 89.88 180 PHE A O 1
ATOM 1451 N N . THR A 1 181 ? -7.057 -11.415 1.281 1.00 80.31 181 THR A N 1
ATOM 1452 C CA . THR A 1 181 ? -6.564 -12.174 2.431 1.00 80.31 181 THR A CA 1
ATOM 1453 C C . THR A 1 181 ? -5.308 -11.551 3.041 1.00 80.31 181 THR A C 1
ATOM 1455 O O . THR A 1 181 ? -4.595 -10.767 2.412 1.00 80.31 181 THR A O 1
ATOM 1458 N N . LYS A 1 182 ? -4.986 -11.948 4.269 1.00 84.00 182 LYS A N 1
ATOM 1459 C CA . LYS A 1 182 ? -3.666 -11.757 4.868 1.00 84.00 182 LYS A CA 1
ATOM 1460 C C . LYS A 1 182 ? -2.612 -12.600 4.148 1.00 84.00 182 LYS A C 1
ATOM 1462 O O . LYS A 1 182 ? -2.903 -13.337 3.200 1.00 84.00 182 LYS A O 1
ATOM 1467 N N . SER A 1 183 ? -1.366 -12.469 4.595 1.00 88.94 183 SER A N 1
ATOM 1468 C CA . SER A 1 183 ? -0.202 -13.149 4.013 1.00 88.94 183 SER A CA 1
ATOM 1469 C C . SER A 1 183 ? -0.248 -14.675 4.062 1.00 88.94 183 SER A C 1
ATOM 1471 O O . SER A 1 183 ? 0.429 -15.331 3.273 1.00 88.94 183 SER A O 1
ATOM 1473 N N . ASP A 1 184 ? -1.078 -15.241 4.936 1.00 80.38 184 ASP A N 1
ATOM 1474 C CA . ASP A 1 184 ? -1.353 -16.676 4.997 1.00 80.38 184 ASP A CA 1
ATOM 1475 C C . ASP A 1 184 ? -2.233 -17.188 3.840 1.00 80.38 184 ASP A C 1
ATOM 1477 O O . ASP A 1 184 ? -2.353 -18.397 3.654 1.00 80.38 184 ASP A O 1
ATOM 1481 N N . GLY A 1 185 ? -2.829 -16.292 3.046 1.00 80.69 185 GLY A N 1
ATOM 1482 C CA . GLY A 1 185 ? -3.682 -16.643 1.911 1.00 80.69 185 GLY A CA 1
ATOM 1483 C C . GLY A 1 185 ? -5.071 -17.162 2.285 1.00 80.69 185 GLY A C 1
ATOM 1484 O O . GLY A 1 185 ? -5.804 -17.582 1.393 1.00 80.69 185 GLY A O 1
ATOM 1485 N N . VAL A 1 186 ? -5.436 -17.161 3.572 1.00 78.06 186 VAL A N 1
ATOM 1486 C CA . VAL A 1 186 ? -6.692 -17.756 4.066 1.00 78.06 186 VAL A CA 1
ATOM 1487 C C . VAL A 1 186 ? -7.470 -16.827 4.988 1.00 78.06 186 VAL A C 1
ATOM 1489 O O . VAL A 1 186 ? -8.698 -16.793 4.921 1.00 78.06 186 VAL A O 1
ATOM 1492 N N . THR A 1 187 ? -6.788 -16.055 5.832 1.00 73.50 187 THR A N 1
ATOM 1493 C CA . THR A 1 187 ? -7.445 -15.126 6.751 1.00 73.50 187 THR A CA 1
ATOM 1494 C C . THR A 1 187 ? -7.939 -13.917 5.961 1.00 73.50 187 THR A C 1
ATOM 1496 O O . THR A 1 187 ? -7.147 -13.357 5.206 1.00 73.50 187 THR A O 1
ATOM 1499 N N . PRO A 1 188 ? -9.199 -13.469 6.114 1.00 79.69 188 PRO A N 1
ATOM 1500 C CA . PRO A 1 188 ? -9.683 -12.265 5.444 1.00 79.69 188 PRO A CA 1
ATOM 1501 C C . PRO A 1 188 ? -8.789 -11.046 5.706 1.00 79.69 188 PRO A C 1
ATOM 1503 O O . PRO A 1 188 ? -8.330 -10.813 6.826 1.00 79.69 188 PRO A O 1
ATOM 1506 N N . GLY A 1 189 ? -8.524 -10.276 4.654 1.00 69.38 189 GLY A N 1
ATOM 1507 C CA . GLY A 1 189 ? -7.726 -9.059 4.722 1.00 69.38 189 GLY A CA 1
ATOM 1508 C C . GLY A 1 189 ? -8.451 -7.917 5.436 1.00 69.38 189 GLY A C 1
ATOM 1509 O O . GLY A 1 189 ? -9.670 -7.932 5.596 1.00 69.38 189 GLY A O 1
ATOM 1510 N N . ASP A 1 190 ? -7.687 -6.902 5.843 1.00 77.62 190 ASP A N 1
ATOM 1511 C CA . ASP A 1 190 ? -8.226 -5.668 6.424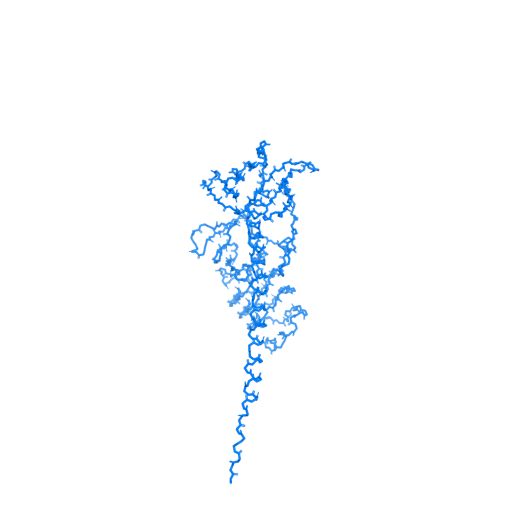 1.00 77.62 190 ASP A CA 1
ATOM 1512 C C . ASP A 1 190 ? -7.866 -4.479 5.514 1.00 77.62 190 ASP A C 1
ATOM 1514 O O . ASP A 1 190 ? -6.708 -4.047 5.517 1.00 77.62 190 ASP A O 1
ATOM 1518 N N . PRO A 1 191 ? -8.830 -3.942 4.737 1.00 69.81 191 PRO A N 1
ATOM 1519 C CA . PRO A 1 191 ? -8.653 -2.784 3.848 1.00 69.81 191 PRO A CA 1
ATOM 1520 C C . PRO A 1 191 ? -8.070 -1.544 4.519 1.00 69.81 191 PRO A C 1
ATOM 1522 O O . PRO A 1 191 ? -7.503 -0.689 3.844 1.00 69.81 191 PRO A O 1
ATOM 1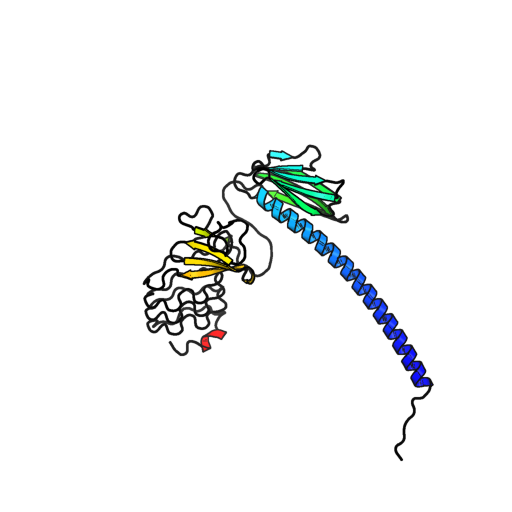525 N N . TYR A 1 192 ? -8.207 -1.435 5.839 1.00 70.88 192 TYR A N 1
ATOM 1526 C CA . TYR A 1 192 ? -7.770 -0.282 6.617 1.00 70.88 192 TYR A CA 1
ATOM 1527 C C . TYR A 1 192 ? -6.472 -0.546 7.391 1.00 70.88 192 TYR A C 1
ATOM 1529 O O . TYR A 1 192 ? -5.946 0.365 8.030 1.00 70.88 192 TYR A O 1
ATOM 1537 N N . ASN A 1 193 ? -5.946 -1.773 7.336 1.00 74.81 193 ASN A N 1
ATOM 1538 C CA . ASN A 1 193 ? -4.714 -2.195 7.997 1.00 74.81 193 ASN A CA 1
ATOM 1539 C C . ASN A 1 193 ? -3.972 -3.215 7.123 1.00 74.81 193 ASN A C 1
ATOM 1541 O O . ASN A 1 193 ? -3.873 -4.404 7.451 1.00 74.81 193 ASN A O 1
ATOM 1545 N N . ILE A 1 194 ? -3.476 -2.727 5.986 1.00 79.25 194 ILE A N 1
ATOM 1546 C CA . ILE A 1 194 ? -2.699 -3.523 5.039 1.00 79.25 194 ILE A CA 1
ATOM 1547 C C . ILE A 1 194 ? -1.325 -3.803 5.645 1.00 79.25 194 ILE A C 1
ATOM 1549 O O . ILE A 1 194 ? -0.582 -2.885 6.004 1.00 79.25 194 ILE A O 1
ATOM 1553 N N . GLN A 1 195 ? -0.987 -5.080 5.747 1.00 82.31 195 GLN A N 1
ATOM 1554 C CA . GLN A 1 195 ? 0.261 -5.554 6.333 1.00 82.31 195 GLN A CA 1
ATOM 1555 C C . GLN A 1 195 ? 1.170 -6.179 5.284 1.00 82.31 195 GLN A C 1
ATOM 1557 O O . GLN A 1 195 ? 0.767 -6.493 4.167 1.00 82.31 195 GLN A O 1
ATOM 1562 N N . ASN A 1 196 ? 2.444 -6.340 5.636 1.00 90.25 196 ASN A N 1
ATOM 1563 C CA . ASN A 1 196 ? 3.400 -6.964 4.737 1.00 90.25 196 ASN A CA 1
ATOM 1564 C C . ASN A 1 196 ? 2.952 -8.384 4.363 1.00 90.25 196 ASN A C 1
ATOM 1566 O O . ASN A 1 196 ? 2.705 -9.213 5.237 1.00 90.25 196 ASN A O 1
ATOM 1570 N N . GLY A 1 197 ? 2.918 -8.663 3.065 1.00 90.50 197 GLY A N 1
ATOM 1571 C CA . GLY A 1 197 ? 2.516 -9.946 2.511 1.00 90.50 197 GLY A CA 1
ATOM 1572 C C . GLY A 1 197 ? 1.014 -10.103 2.292 1.00 90.50 197 GLY A C 1
ATOM 1573 O O . GLY A 1 197 ? 0.643 -11.124 1.733 1.00 90.50 197 GLY A O 1
ATOM 1574 N N . ASP A 1 198 ? 0.175 -9.139 2.681 1.00 94.19 198 ASP A N 1
ATOM 1575 C CA . ASP A 1 198 ? -1.264 -9.143 2.384 1.00 94.19 198 ASP A CA 1
ATOM 1576 C C . ASP A 1 198 ? -1.517 -9.364 0.883 1.00 94.19 198 ASP A C 1
ATOM 1578 O O . ASP A 1 198 ? -0.756 -8.875 0.044 1.00 94.19 198 ASP A O 1
ATOM 1582 N N . ILE A 1 199 ? -2.558 -10.130 0.544 1.00 96.69 199 ILE A N 1
ATOM 1583 C CA . ILE A 1 199 ? -2.796 -10.659 -0.804 1.00 96.69 199 ILE A CA 1
ATOM 1584 C C . ILE A 1 199 ? -4.160 -10.217 -1.313 1.00 96.69 199 ILE A C 1
ATOM 1586 O O . ILE A 1 199 ? -5.177 -10.544 -0.713 1.00 96.69 199 ILE A O 1
ATOM 1590 N N . VAL A 1 200 ? -4.196 -9.583 -2.480 1.00 97.69 200 VAL A N 1
ATOM 1591 C CA . VAL A 1 200 ? -5.441 -9.300 -3.205 1.00 97.69 200 VAL A CA 1
ATOM 1592 C C . VAL A 1 200 ? -5.442 -10.097 -4.500 1.00 97.69 200 VAL A C 1
ATOM 1594 O O . VAL A 1 200 ? -4.453 -10.091 -5.225 1.00 97.69 200 VAL A O 1
ATOM 1597 N N . ILE A 1 201 ? -6.531 -10.790 -4.804 1.00 97.12 201 ILE A N 1
ATOM 1598 C CA . ILE A 1 201 ? -6.749 -11.459 -6.087 1.00 97.12 201 ILE A CA 1
ATOM 1599 C C . ILE A 1 201 ? -7.923 -10.766 -6.765 1.00 97.12 201 ILE A C 1
ATOM 1601 O O . ILE A 1 201 ? -9.007 -10.660 -6.187 1.00 97.12 201 ILE A O 1
ATOM 1605 N N . TYR A 1 202 ? -7.685 -10.276 -7.978 1.00 95.38 202 TYR A N 1
ATOM 1606 C CA . TYR A 1 202 ? -8.690 -9.610 -8.794 1.00 95.38 202 TYR A CA 1
ATOM 1607 C C . TYR A 1 202 ? -8.321 -9.720 -10.276 1.00 95.38 202 TYR A C 1
ATOM 1609 O O . TYR A 1 202 ? -7.181 -9.442 -10.658 1.00 95.38 202 TYR A O 1
ATOM 1617 N N . GLY A 1 203 ? -9.291 -10.111 -11.105 1.00 95.25 203 GLY A N 1
ATOM 1618 C CA . GLY A 1 203 ? -9.066 -10.365 -12.527 1.00 95.25 203 GLY A CA 1
ATOM 1619 C C . GLY A 1 203 ? -7.975 -11.416 -12.748 1.00 95.25 203 GLY A C 1
ATOM 1620 O O . GLY A 1 203 ? -7.992 -12.483 -12.137 1.00 95.25 203 GLY A O 1
ATOM 1621 N N . ASP A 1 204 ? -6.995 -11.081 -13.585 1.00 97.44 204 ASP A N 1
ATOM 1622 C CA . ASP A 1 204 ? -5.875 -11.967 -13.931 1.00 97.44 204 ASP A CA 1
ATOM 1623 C C . ASP A 1 204 ? -4.692 -11.880 -12.958 1.00 97.44 204 ASP A C 1
ATOM 1625 O O . ASP A 1 204 ? -3.620 -12.441 -13.206 1.00 97.44 204 ASP A O 1
ATOM 1629 N N . TYR A 1 205 ? -4.856 -11.138 -11.863 1.00 98.50 205 TYR A N 1
ATOM 1630 C CA . TYR A 1 205 ? -3.739 -10.660 -11.069 1.00 98.50 205 TYR A CA 1
ATOM 1631 C C . TYR A 1 205 ? -3.849 -11.054 -9.603 1.00 98.50 205 TYR A C 1
ATOM 1633 O O . TYR A 1 205 ? -4.903 -10.977 -8.966 1.00 98.50 205 TYR A O 1
ATOM 1641 N N . LYS A 1 206 ? -2.691 -11.413 -9.054 1.00 98.31 206 LYS A N 1
ATOM 1642 C CA . LYS A 1 206 ? -2.418 -11.483 -7.626 1.00 98.31 206 LYS A CA 1
ATOM 1643 C C . LYS A 1 206 ? -1.531 -10.301 -7.249 1.00 98.31 206 LYS A C 1
ATOM 1645 O O . LYS A 1 206 ? -0.396 -10.193 -7.707 1.00 98.31 206 LYS A O 1
ATOM 1650 N N . TYR A 1 207 ? -2.030 -9.463 -6.357 1.00 98.31 207 TYR A N 1
ATOM 1651 C CA . TYR A 1 207 ? -1.315 -8.357 -5.743 1.00 98.31 207 TYR A CA 1
ATOM 1652 C C . TYR A 1 207 ? -0.802 -8.808 -4.376 1.00 98.31 207 TYR A C 1
ATOM 1654 O O . TYR A 1 207 ? -1.523 -9.455 -3.621 1.00 98.31 207 TYR A O 1
ATOM 1662 N N . THR A 1 208 ? 0.448 -8.502 -4.042 1.00 98.00 208 THR A N 1
ATOM 1663 C CA . THR A 1 208 ? 1.037 -8.780 -2.723 1.00 98.00 208 THR A CA 1
ATOM 1664 C C . THR A 1 208 ? 1.659 -7.509 -2.166 1.00 98.00 208 THR A C 1
ATOM 1666 O O . THR A 1 208 ? 2.524 -6.915 -2.814 1.00 98.00 208 THR A O 1
ATOM 1669 N N . TYR A 1 209 ? 1.221 -7.070 -0.986 1.00 95.44 209 TYR A N 1
ATOM 1670 C CA . TYR A 1 209 ? 1.705 -5.823 -0.404 1.00 95.44 209 TYR A CA 1
ATOM 1671 C C . TYR A 1 209 ? 3.103 -5.995 0.180 1.00 95.44 209 TYR A C 1
ATOM 1673 O O . TYR A 1 209 ? 3.380 -6.959 0.896 1.00 95.44 209 TYR A O 1
ATOM 1681 N N . ASN A 1 210 ? 3.984 -5.035 -0.080 1.00 86.94 210 ASN A N 1
ATOM 1682 C CA . ASN A 1 210 ? 5.312 -4.996 0.509 1.00 86.94 210 ASN A CA 1
ATOM 1683 C C . ASN A 1 210 ? 5.497 -3.688 1.283 1.00 86.94 210 ASN A C 1
ATOM 1685 O O . ASN A 1 210 ? 5.485 -2.604 0.700 1.00 86.94 210 ASN A O 1
ATOM 1689 N N . VAL A 1 211 ? 5.708 -3.795 2.598 1.00 76.50 211 VAL A N 1
ATOM 1690 C CA . VAL A 1 211 ? 5.878 -2.624 3.476 1.00 76.50 211 VAL A CA 1
ATOM 1691 C C . VAL A 1 211 ? 7.168 -1.866 3.165 1.00 76.50 211 VAL A C 1
ATOM 1693 O O . VAL A 1 211 ? 7.163 -0.640 3.195 1.00 76.50 211 VAL A O 1
ATOM 1696 N N . SER A 1 212 ? 8.260 -2.556 2.824 1.00 78.69 212 SER A N 1
ATOM 1697 C CA . SER A 1 212 ? 9.537 -1.912 2.483 1.00 78.69 212 SER A CA 1
ATOM 1698 C C . SER A 1 212 ? 9.433 -1.069 1.212 1.00 78.69 212 SER A C 1
ATOM 1700 O O . SER A 1 212 ? 9.987 0.023 1.158 1.00 78.69 212 SER A O 1
ATOM 1702 N N . ASN A 1 213 ? 8.672 -1.543 0.225 1.00 72.69 213 ASN A N 1
ATOM 1703 C CA . ASN A 1 213 ? 8.434 -0.826 -1.032 1.00 72.69 213 ASN A CA 1
ATOM 1704 C C . ASN A 1 213 ? 7.215 0.111 -0.965 1.00 72.69 213 ASN A C 1
ATOM 1706 O O . ASN A 1 213 ? 6.922 0.797 -1.942 1.00 72.69 213 ASN A O 1
ATOM 1710 N N . LYS A 1 214 ? 6.490 0.107 0.165 1.00 80.06 214 LYS A N 1
ATOM 1711 C CA . LYS A 1 214 ? 5.224 0.819 0.413 1.00 80.06 214 LYS A CA 1
ATOM 1712 C C . LYS A 1 214 ? 4.225 0.733 -0.749 1.00 80.06 214 LYS A C 1
ATOM 1714 O O . LYS A 1 214 ? 3.586 1.723 -1.091 1.00 80.06 214 LYS A O 1
ATOM 1719 N N . GLY A 1 215 ? 4.084 -0.445 -1.348 1.00 89.06 215 GLY A N 1
ATOM 1720 C CA . GLY A 1 215 ? 3.205 -0.633 -2.498 1.00 89.06 215 GLY A CA 1
ATOM 1721 C C . GLY A 1 215 ? 2.948 -2.095 -2.827 1.00 89.06 215 GLY A C 1
ATOM 1722 O O . GLY A 1 215 ? 3.518 -3.008 -2.218 1.00 89.06 215 GLY A O 1
ATOM 1723 N N . TRP A 1 216 ? 2.052 -2.304 -3.784 1.00 96.25 216 TRP A N 1
ATOM 1724 C CA . TRP A 1 216 ? 1.679 -3.627 -4.264 1.00 96.25 216 TRP A CA 1
ATOM 1725 C C . TRP A 1 216 ? 2.633 -4.109 -5.352 1.00 96.25 216 TRP A C 1
ATOM 1727 O O . TRP A 1 216 ? 2.928 -3.392 -6.311 1.00 96.25 216 TRP A O 1
ATOM 1737 N N . SER A 1 217 ? 3.069 -5.357 -5.202 1.00 97.19 217 SER A N 1
ATOM 1738 C CA . SER A 1 217 ? 3.699 -6.135 -6.263 1.00 97.19 217 SER A CA 1
ATOM 1739 C C . SER A 1 217 ? 2.649 -6.966 -6.985 1.00 97.19 217 SER A C 1
ATOM 1741 O O . SER A 1 217 ? 1.799 -7.558 -6.322 1.00 97.19 217 SER A O 1
ATOM 1743 N N . VAL A 1 218 ? 2.735 -7.063 -8.308 1.00 98.38 218 VAL A N 1
ATOM 1744 C CA . VAL A 1 218 ? 1.753 -7.792 -9.126 1.00 98.38 218 VAL A CA 1
ATOM 1745 C C . VAL A 1 218 ? 2.366 -9.052 -9.724 1.00 98.38 218 VAL A C 1
ATOM 1747 O O . VAL A 1 218 ? 3.509 -9.051 -10.177 1.00 98.38 218 VAL A O 1
ATOM 1750 N N . ALA A 1 219 ? 1.596 -10.131 -9.770 1.00 98.12 219 ALA A N 1
ATOM 1751 C CA . ALA A 1 219 ? 1.908 -11.343 -10.514 1.00 98.12 219 ALA A CA 1
ATOM 1752 C C . ALA A 1 219 ? 0.659 -11.813 -11.261 1.00 98.12 219 ALA A C 1
ATOM 1754 O O . ALA A 1 219 ? -0.447 -11.715 -10.729 1.00 98.12 219 ALA A O 1
ATOM 1755 N N . VAL A 1 220 ? 0.829 -12.351 -12.468 1.00 98.19 220 VAL A N 1
ATOM 1756 C CA . VAL A 1 220 ? -0.279 -13.007 -13.173 1.00 98.19 220 VAL A CA 1
ATOM 1757 C C . VAL A 1 220 ? -0.639 -14.337 -12.510 1.00 98.19 220 VAL A C 1
ATOM 1759 O O . VAL A 1 220 ? 0.234 -15.041 -11.991 1.00 98.19 220 VAL A O 1
ATOM 1762 N N . THR A 1 221 ? -1.921 -14.687 -12.527 1.00 96.19 221 THR A N 1
ATOM 1763 C CA . THR A 1 221 ? -2.429 -15.957 -11.981 1.00 96.19 221 THR A CA 1
ATOM 1764 C C . THR A 1 221 ? -2.365 -17.104 -12.990 1.00 96.19 221 THR A C 1
ATOM 1766 O O . THR A 1 221 ? -2.213 -18.257 -12.590 1.00 96.19 221 THR A O 1
ATOM 1769 N N . ASP A 1 222 ? -2.398 -16.790 -14.284 1.00 96.56 222 ASP A N 1
ATOM 1770 C CA . ASP A 1 222 ? -2.276 -17.732 -15.395 1.00 96.56 222 ASP A CA 1
ATOM 1771 C C . ASP A 1 222 ? -1.303 -17.161 -16.429 1.00 96.56 222 ASP A C 1
ATOM 1773 O O . ASP A 1 222 ? -1.517 -16.062 -16.912 1.00 96.56 222 ASP A O 1
ATOM 1777 N N . LYS A 1 223 ? -0.233 -17.893 -16.764 1.00 95.94 223 LYS A N 1
ATOM 1778 C CA . LYS A 1 223 ? 0.798 -17.454 -17.726 1.00 95.94 223 LYS A CA 1
ATOM 1779 C C . LYS A 1 223 ? 0.506 -17.840 -19.175 1.00 95.94 223 LYS A C 1
ATOM 1781 O O . LYS A 1 223 ? 1.293 -17.517 -20.064 1.00 95.94 223 LYS A O 1
ATOM 1786 N N . THR A 1 224 ? -0.568 -18.587 -19.410 1.00 96.31 224 THR A N 1
ATOM 1787 C CA . THR A 1 224 ? -0.890 -19.160 -20.723 1.00 96.31 224 THR A CA 1
ATOM 1788 C C . THR A 1 224 ? -1.764 -18.250 -21.580 1.00 96.31 224 THR A C 1
ATOM 1790 O O . THR A 1 224 ? -1.972 -18.546 -22.757 1.00 96.31 224 THR A O 1
ATOM 1793 N N . LYS A 1 225 ? -2.237 -17.133 -21.018 1.00 96.56 225 LYS A N 1
ATOM 1794 C CA . LYS A 1 225 ? -3.107 -16.185 -21.709 1.00 96.56 225 LYS A CA 1
ATOM 1795 C C . LYS A 1 225 ? -2.363 -15.398 -22.788 1.00 96.56 225 LYS A C 1
ATOM 1797 O O . LYS A 1 225 ? -1.198 -15.035 -22.616 1.00 96.56 225 LYS A O 1
ATOM 1802 N N . GLU A 1 226 ? -3.089 -15.102 -23.861 1.00 95.38 226 GLU A N 1
ATOM 1803 C CA . GLU A 1 226 ? -2.645 -14.227 -24.953 1.00 95.38 226 GLU A CA 1
ATOM 1804 C C . GLU A 1 226 ? -2.857 -12.740 -24.632 1.00 95.38 226 GLU A C 1
ATOM 1806 O O . GLU A 1 226 ? -2.085 -11.893 -25.078 1.0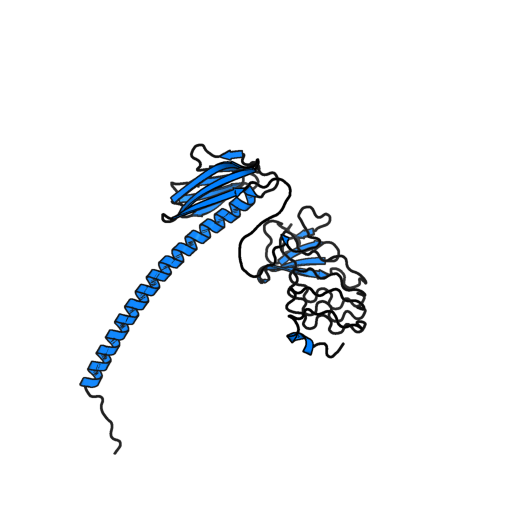0 95.38 226 GLU A O 1
ATOM 1811 N N . GLU A 1 227 ? -3.851 -12.438 -23.789 1.00 95.50 227 GLU A N 1
ATOM 1812 C CA . GLU A 1 227 ? -4.212 -11.092 -23.343 1.00 95.50 227 GLU A CA 1
ATOM 1813 C C . GLU A 1 227 ? -4.561 -11.081 -21.846 1.00 95.50 227 GLU A C 1
ATOM 1815 O O . GLU A 1 227 ? -5.137 -12.037 -21.306 1.00 95.50 227 GLU A O 1
ATOM 1820 N N . TYR A 1 228 ? -4.239 -9.971 -21.181 1.00 96.81 228 TYR A N 1
ATOM 1821 C CA . TYR A 1 228 ? -4.538 -9.733 -19.769 1.00 96.81 228 TYR A CA 1
ATOM 1822 C C . TYR A 1 228 ? -5.369 -8.462 -19.604 1.00 96.81 228 TYR A C 1
ATOM 1824 O O . TYR A 1 228 ? -5.208 -7.505 -20.361 1.00 96.81 228 TYR A O 1
ATOM 1832 N N . GLY A 1 229 ? -6.245 -8.448 -18.597 1.00 94.06 229 GLY A N 1
ATOM 1833 C CA . GLY A 1 229 ? -7.035 -7.268 -18.244 1.00 94.06 229 GLY A CA 1
ATOM 1834 C C . GLY A 1 229 ? -6.193 -6.096 -17.723 1.00 94.06 229 GLY A C 1
ATOM 1835 O O . GLY A 1 229 ? -4.975 -6.187 -17.575 1.00 94.06 229 GLY A O 1
ATOM 1836 N N . GLU A 1 230 ? -6.852 -4.986 -17.397 1.00 94.00 230 GLU A N 1
ATOM 1837 C CA . GLU A 1 230 ? -6.197 -3.800 -16.833 1.00 94.00 230 GLU A CA 1
ATOM 1838 C C . GLU A 1 230 ? -5.570 -4.101 -15.458 1.00 94.00 230 GLU A C 1
ATOM 1840 O O . GLU A 1 230 ? -6.201 -4.710 -14.587 1.00 94.00 230 GLU A O 1
ATOM 1845 N N . ILE A 1 231 ? -4.317 -3.679 -15.258 1.00 96.69 231 ILE A N 1
ATOM 1846 C CA . ILE A 1 231 ? -3.663 -3.713 -13.945 1.00 96.69 231 ILE A CA 1
ATOM 1847 C C . ILE A 1 231 ? -4.193 -2.530 -13.138 1.00 96.69 231 ILE A C 1
ATOM 1849 O O . ILE A 1 231 ? -4.132 -1.393 -13.597 1.00 96.69 231 ILE A O 1
ATOM 1853 N N . ALA A 1 232 ? -4.666 -2.772 -11.916 1.00 94.62 232 ALA A N 1
ATOM 1854 C CA . ALA A 1 232 ? -5.130 -1.683 -11.067 1.00 94.62 232 ALA A CA 1
ATOM 1855 C C . ALA A 1 232 ? -3.985 -0.717 -10.718 1.00 94.62 232 ALA A C 1
ATOM 1857 O O . ALA A 1 232 ? -2.878 -1.148 -10.399 1.00 94.62 232 ALA A O 1
ATOM 1858 N N . VAL A 1 233 ? -4.251 0.589 -10.695 1.00 92.56 233 VAL A N 1
ATOM 1859 C CA . VAL A 1 233 ? -3.263 1.605 -10.289 1.00 92.56 233 VAL A CA 1
ATOM 1860 C C . VAL A 1 233 ? -3.007 1.601 -8.785 1.00 92.56 233 VAL A C 1
ATOM 1862 O O . VAL A 1 233 ? -1.925 1.952 -8.309 1.00 92.56 233 VAL A O 1
ATOM 1865 N N . ALA A 1 234 ? -4.001 1.154 -8.023 1.00 90.25 234 ALA A N 1
ATOM 1866 C CA . ALA A 1 234 ? -3.947 1.024 -6.582 1.00 90.25 234 ALA A CA 1
ATOM 1867 C C . ALA A 1 234 ? -4.897 -0.075 -6.100 1.00 90.25 234 ALA A C 1
ATOM 1869 O O . ALA A 1 234 ? -5.912 -0.368 -6.732 1.00 90.25 234 ALA A O 1
ATOM 1870 N N . ALA A 1 235 ? -4.602 -0.632 -4.929 1.00 88.38 235 ALA A N 1
ATOM 1871 C CA . ALA A 1 235 ? -5.544 -1.440 -4.168 1.00 88.38 235 ALA A CA 1
ATOM 1872 C C . ALA A 1 235 ? -5.614 -0.920 -2.731 1.00 88.38 235 ALA A C 1
ATOM 1874 O O . ALA A 1 235 ? -4.587 -0.687 -2.087 1.00 88.38 235 ALA A O 1
ATOM 1875 N N . TYR A 1 236 ? -6.832 -0.685 -2.246 1.00 82.44 236 TYR A N 1
ATOM 1876 C CA . TYR A 1 236 ? -7.111 -0.219 -0.886 1.00 82.44 236 TYR A CA 1
ATOM 1877 C C . TYR A 1 236 ? -6.285 1.019 -0.480 1.00 82.44 236 TYR A C 1
ATOM 1879 O O . TYR A 1 236 ? -5.746 1.112 0.620 1.00 82.44 236 TYR A O 1
ATOM 1887 N N . GLY A 1 237 ? -6.157 1.982 -1.401 1.00 80.06 237 GLY A N 1
ATOM 1888 C CA . GLY A 1 237 ? -5.458 3.249 -1.157 1.00 80.06 237 GLY A CA 1
ATOM 1889 C C . GLY A 1 237 ? -3.930 3.147 -1.108 1.00 80.06 237 GLY A C 1
ATOM 1890 O O . GLY A 1 237 ? -3.271 4.091 -0.674 1.00 80.06 237 GLY A O 1
ATOM 1891 N N . LYS A 1 238 ? -3.348 2.022 -1.536 1.00 83.50 238 LYS A N 1
ATOM 1892 C CA . LYS A 1 238 ? -1.904 1.881 -1.765 1.00 83.50 238 LYS A CA 1
ATOM 1893 C C . LYS A 1 238 ? -1.642 1.624 -3.241 1.00 83.50 238 LYS A C 1
ATOM 1895 O O . LYS A 1 238 ? -2.370 0.858 -3.868 1.00 83.50 238 LYS A O 1
ATOM 1900 N N . THR A 1 239 ? -0.614 2.261 -3.780 1.00 89.69 239 THR A N 1
ATOM 1901 C CA . THR A 1 239 ? -0.271 2.209 -5.203 1.00 89.69 239 THR A CA 1
ATOM 1902 C C . THR A 1 239 ? 0.331 0.864 -5.596 1.00 89.69 239 THR A C 1
ATOM 1904 O O . THR A 1 239 ? 0.968 0.179 -4.787 1.00 89.69 239 THR A O 1
ATOM 1907 N N . VAL A 1 240 ? 0.141 0.478 -6.855 1.00 94.62 240 VAL A N 1
ATOM 1908 C CA . VAL A 1 240 ? 0.948 -0.565 -7.488 1.00 94.62 240 VAL A CA 1
ATOM 1909 C C . VAL A 1 240 ? 2.286 0.046 -7.876 1.00 94.62 240 VAL A C 1
ATOM 1911 O O . VAL A 1 240 ? 2.338 0.966 -8.682 1.00 94.62 240 VAL A O 1
ATOM 1914 N N . THR A 1 241 ? 3.369 -0.462 -7.289 1.00 93.75 241 THR A N 1
ATOM 1915 C CA . THR A 1 241 ? 4.719 0.091 -7.491 1.00 93.75 241 THR A CA 1
ATOM 1916 C C . THR A 1 241 ? 5.674 -0.892 -8.152 1.00 93.75 241 THR A C 1
ATOM 1918 O O . THR A 1 241 ? 6.771 -0.507 -8.561 1.00 93.75 241 THR A O 1
ATOM 1921 N N . ASN A 1 242 ? 5.301 -2.170 -8.257 1.00 94.94 242 ASN A N 1
ATOM 1922 C CA . ASN A 1 242 ? 6.244 -3.214 -8.626 1.00 94.94 242 ASN A CA 1
ATOM 1923 C C . ASN A 1 242 ? 5.626 -4.263 -9.558 1.00 94.94 242 ASN A C 1
ATOM 1925 O O . ASN A 1 242 ? 4.727 -5.012 -9.177 1.00 94.94 242 ASN A O 1
ATOM 1929 N N . LEU A 1 243 ? 6.182 -4.341 -10.763 1.00 97.06 243 LEU A N 1
ATOM 1930 C CA . LEU A 1 243 ? 5.879 -5.334 -11.789 1.00 97.06 243 LEU A CA 1
ATOM 1931 C C . LEU A 1 243 ? 7.054 -6.295 -12.045 1.00 97.06 243 LEU A C 1
ATOM 1933 O O . LEU A 1 243 ? 7.205 -6.847 -13.138 1.00 97.06 243 LEU A O 1
ATOM 1937 N N . ASN A 1 244 ? 7.938 -6.480 -11.061 1.00 93.81 244 ASN A N 1
ATOM 1938 C CA . ASN A 1 244 ? 9.077 -7.381 -11.194 1.00 93.81 244 ASN A CA 1
ATOM 1939 C C . ASN A 1 244 ? 8.616 -8.784 -11.609 1.00 93.81 244 ASN A C 1
ATOM 1941 O O . ASN A 1 244 ? 7.902 -9.465 -10.872 1.00 93.81 244 ASN A O 1
ATOM 1945 N N . SER A 1 245 ? 9.090 -9.217 -12.778 1.00 94.31 245 SER A N 1
ATOM 1946 C CA . SER A 1 245 ? 8.814 -10.531 -13.361 1.00 94.31 245 SER A CA 1
ATOM 1947 C C . SER A 1 245 ? 7.324 -10.876 -13.513 1.00 94.31 245 SER A C 1
ATOM 1949 O O . SER A 1 245 ? 6.999 -12.058 -13.653 1.00 94.31 245 SER A O 1
ATOM 1951 N N . THR A 1 246 ? 6.422 -9.884 -13.500 1.00 98.12 246 THR A N 1
ATOM 1952 C CA . THR A 1 246 ? 4.963 -10.095 -13.493 1.00 98.12 246 THR A CA 1
ATOM 1953 C C . THR A 1 246 ? 4.500 -10.983 -14.641 1.00 98.12 246 THR A C 1
ATOM 1955 O O . THR A 1 246 ? 3.775 -11.945 -14.402 1.00 98.12 246 THR A O 1
ATOM 1958 N N . PHE A 1 247 ? 4.991 -10.720 -15.852 1.00 98.12 247 PHE A N 1
ATOM 1959 C CA . PHE A 1 247 ? 4.690 -11.461 -17.077 1.00 98.12 247 PHE A CA 1
ATOM 1960 C C . PHE A 1 247 ? 5.850 -12.353 -17.529 1.00 98.12 247 PHE A C 1
ATOM 1962 O O . PHE A 1 247 ? 5.803 -12.917 -18.617 1.00 98.12 247 PHE A O 1
ATOM 1969 N N . ALA A 1 248 ? 6.894 -12.548 -16.718 1.00 94.44 248 ALA A N 1
ATOM 1970 C CA . ALA A 1 248 ? 8.046 -13.340 -17.136 1.00 94.44 248 ALA A CA 1
ATOM 1971 C C . ALA A 1 248 ? 7.621 -14.752 -17.585 1.00 94.44 248 ALA A C 1
ATOM 1973 O O . ALA A 1 248 ? 6.986 -15.494 -16.823 1.00 94.44 248 ALA A O 1
ATOM 1974 N N . LYS A 1 249 ? 8.027 -15.137 -18.800 1.00 95.50 249 LYS A N 1
ATOM 1975 C CA . LYS A 1 249 ? 7.678 -16.385 -19.499 1.00 95.50 249 LYS A CA 1
ATOM 1976 C C . LYS A 1 249 ? 6.192 -16.533 -19.858 1.00 95.50 249 LYS A C 1
ATOM 1978 O O . LYS A 1 249 ? 5.736 -17.662 -20.025 1.00 95.50 249 LYS A O 1
ATOM 1983 N N . CYS A 1 250 ? 5.435 -15.443 -19.984 1.00 97.56 250 CYS A N 1
ATOM 1984 C CA . CYS A 1 250 ? 4.121 -15.479 -20.633 1.00 97.56 250 CYS A CA 1
ATOM 1985 C C . CYS A 1 250 ? 4.333 -15.581 -22.146 1.00 97.56 250 CYS A C 1
ATOM 1987 O O . CYS A 1 250 ? 4.303 -14.588 -22.863 1.00 97.56 250 CYS A O 1
ATOM 1989 N N . THR A 1 251 ? 4.637 -16.787 -22.626 1.00 96.75 251 THR A N 1
ATOM 1990 C CA . THR A 1 251 ? 5.079 -17.015 -24.011 1.00 96.75 251 THR A CA 1
ATOM 1991 C C . THR A 1 251 ? 3.995 -16.750 -25.039 1.00 96.75 251 THR A C 1
ATOM 1993 O O . THR A 1 251 ? 4.346 -16.524 -26.185 1.00 96.75 251 THR A O 1
ATOM 1996 N N . ASN A 1 252 ? 2.722 -16.764 -24.636 1.00 97.69 252 ASN A N 1
ATOM 1997 C CA . ASN A 1 252 ? 1.577 -16.524 -25.512 1.00 97.69 252 ASN A CA 1
ATOM 1998 C C . ASN A 1 252 ? 1.133 -15.056 -25.529 1.00 97.69 252 ASN A C 1
ATOM 2000 O O . ASN A 1 252 ? 0.330 -14.698 -26.377 1.00 97.69 252 ASN A O 1
ATOM 2004 N N . LEU A 1 253 ? 1.629 -14.216 -24.611 1.00 97.56 253 LEU A N 1
ATOM 2005 C CA . LEU A 1 253 ? 1.224 -12.816 -24.510 1.00 97.56 253 LEU A CA 1
ATOM 2006 C C . LEU A 1 253 ? 1.596 -12.065 -25.789 1.00 97.56 253 LEU A C 1
ATOM 2008 O O . LEU A 1 253 ? 2.784 -11.949 -26.078 1.00 97.56 253 LEU A O 1
ATOM 2012 N N . VAL A 1 254 ? 0.598 -11.544 -26.505 1.00 95.94 254 VAL A N 1
ATOM 2013 C CA . VAL A 1 254 ? 0.805 -10.833 -27.781 1.00 95.94 254 VAL A CA 1
ATOM 2014 C C . VAL A 1 254 ? 0.977 -9.331 -27.565 1.00 95.94 254 VAL A C 1
ATOM 2016 O O . VAL A 1 254 ? 1.825 -8.700 -28.194 1.00 95.94 254 VAL A O 1
ATOM 2019 N N . LYS A 1 255 ? 0.224 -8.760 -26.620 1.00 94.62 255 LYS A N 1
ATOM 2020 C CA . LYS A 1 255 ? 0.205 -7.321 -26.335 1.00 94.62 255 LYS A CA 1
ATOM 2021 C C . LYS A 1 255 ? 0.360 -7.038 -24.848 1.00 94.62 255 LYS A C 1
ATOM 2023 O O . LYS A 1 255 ? -0.382 -7.579 -24.030 1.00 94.62 255 LYS A O 1
ATOM 2028 N N . ALA A 1 256 ? 1.299 -6.165 -24.491 1.00 93.38 256 ALA A N 1
ATOM 2029 C CA . ALA A 1 256 ? 1.489 -5.766 -23.102 1.00 93.38 256 ALA A CA 1
ATOM 2030 C C . ALA A 1 256 ? 0.271 -4.966 -22.586 1.00 93.38 256 ALA A C 1
ATOM 2032 O O . ALA A 1 256 ? -0.202 -4.058 -23.279 1.00 93.38 256 ALA A O 1
ATOM 2033 N N . PRO A 1 257 ? -0.232 -5.259 -21.371 1.00 94.81 257 PRO A N 1
ATOM 2034 C CA . PRO A 1 257 ? -1.250 -4.430 -20.739 1.00 94.81 257 PRO A CA 1
ATOM 2035 C C . PRO A 1 257 ? -0.668 -3.068 -20.351 1.00 94.81 257 PRO A C 1
ATOM 2037 O O . PRO A 1 257 ? 0.538 -2.937 -20.140 1.00 94.81 257 PRO A O 1
ATOM 2040 N N . GLN A 1 258 ? -1.540 -2.065 -20.218 1.00 93.38 258 GLN A N 1
ATOM 2041 C CA . GLN A 1 258 ? -1.136 -0.726 -19.785 1.00 93.38 258 GLN A CA 1
ATOM 2042 C C . GLN A 1 258 ? -0.439 -0.781 -18.422 1.00 93.38 258 GLN A C 1
ATOM 2044 O O . GLN A 1 258 ? -0.920 -1.432 -17.489 1.00 93.38 258 GLN A O 1
ATOM 2049 N N . ILE A 1 259 ? 0.705 -0.102 -18.318 1.00 93.75 259 ILE A N 1
ATOM 2050 C CA . ILE A 1 259 ? 1.494 -0.042 -17.088 1.00 93.75 259 ILE A CA 1
ATOM 2051 C C . ILE A 1 259 ? 0.967 1.105 -16.223 1.00 93.75 259 ILE A C 1
ATOM 2053 O O . ILE A 1 259 ? 0.959 2.248 -16.682 1.00 93.75 259 ILE A O 1
ATOM 2057 N N . PRO A 1 260 ? 0.572 0.849 -14.965 1.00 93.12 260 PRO A N 1
ATOM 2058 C CA . PRO A 1 260 ? 0.125 1.914 -14.082 1.00 93.12 260 PRO A CA 1
ATOM 2059 C C . PRO A 1 260 ? 1.194 2.982 -13.843 1.00 93.12 260 PRO A C 1
ATOM 2061 O O . PRO A 1 260 ? 2.356 2.665 -13.581 1.00 93.12 260 PRO A O 1
ATOM 2064 N N . SER A 1 261 ? 0.783 4.248 -13.807 1.00 86.81 261 SER A N 1
ATOM 2065 C CA . SER A 1 261 ? 1.673 5.402 -13.610 1.00 86.81 261 SER A CA 1
ATOM 2066 C C . SER A 1 261 ? 2.373 5.449 -12.245 1.00 86.81 261 SER A C 1
ATOM 2068 O O . SER A 1 261 ? 3.326 6.201 -12.071 1.00 86.81 261 SER A O 1
ATOM 2070 N N . GLY A 1 262 ? 1.965 4.621 -11.279 1.00 86.00 262 GLY A N 1
ATOM 2071 C CA . GLY A 1 262 ? 2.645 4.459 -9.988 1.00 86.00 262 GLY A CA 1
ATOM 2072 C C . GLY A 1 262 ? 3.799 3.444 -9.982 1.00 86.00 262 GLY A C 1
ATOM 2073 O O . GLY A 1 262 ? 4.471 3.302 -8.956 1.00 86.00 262 GLY A O 1
ATOM 2074 N N . VAL A 1 263 ? 4.024 2.712 -11.081 1.00 91.44 263 VAL A N 1
ATOM 2075 C CA . VAL A 1 263 ? 5.027 1.639 -11.146 1.00 91.44 263 VAL A CA 1
ATOM 2076 C C . VAL A 1 263 ? 6.441 2.210 -11.143 1.00 91.44 263 VAL A C 1
ATOM 2078 O O . VAL A 1 263 ? 6.814 2.993 -11.999 1.00 91.44 263 VAL A O 1
ATOM 2081 N N . ILE A 1 264 ? 7.267 1.729 -10.216 1.00 88.44 264 ILE A N 1
ATOM 2082 C CA . ILE A 1 264 ? 8.675 2.123 -10.070 1.00 88.44 264 ILE A CA 1
ATOM 2083 C C . ILE A 1 264 ? 9.612 1.042 -10.621 1.00 88.44 264 ILE A C 1
ATOM 2085 O O . ILE A 1 264 ? 10.672 1.332 -11.177 1.00 88.44 264 ILE A O 1
ATOM 2089 N N . ASN A 1 265 ? 9.250 -0.233 -10.462 1.00 86.75 265 ASN A N 1
ATOM 2090 C CA . ASN A 1 265 ? 10.118 -1.356 -10.809 1.00 86.75 265 ASN A CA 1
ATOM 2091 C C . ASN A 1 265 ? 9.454 -2.298 -11.811 1.00 86.75 265 ASN A C 1
ATOM 2093 O O . ASN A 1 265 ? 8.442 -2.917 -11.502 1.00 86.75 265 ASN A O 1
ATOM 2097 N N . MET A 1 266 ? 10.087 -2.469 -12.965 1.00 92.31 266 MET A N 1
ATOM 2098 C CA . MET A 1 266 ? 9.699 -3.398 -14.024 1.00 92.31 266 MET A CA 1
ATOM 2099 C C . MET A 1 266 ? 10.782 -4.447 -14.305 1.00 92.31 266 MET A C 1
ATOM 2101 O O . MET A 1 266 ? 10.756 -5.079 -15.353 1.00 92.31 266 MET A O 1
ATOM 2105 N N . TYR A 1 267 ? 11.739 -4.672 -13.396 1.00 87.56 267 TYR A N 1
ATOM 2106 C CA . TYR A 1 267 ? 12.817 -5.642 -13.614 1.00 87.56 267 TYR A CA 1
ATOM 2107 C C . TYR A 1 267 ? 12.292 -6.988 -14.137 1.00 87.56 267 TYR A C 1
ATOM 2109 O O . TYR A 1 267 ? 11.507 -7.662 -13.468 1.00 87.56 267 TYR A O 1
ATOM 2117 N N . GLY A 1 268 ? 12.726 -7.379 -15.337 1.00 86.94 268 GLY A N 1
ATOM 2118 C CA . GLY A 1 268 ? 12.306 -8.634 -15.963 1.00 86.94 268 GLY A CA 1
ATOM 2119 C C . GLY A 1 268 ? 10.797 -8.780 -16.203 1.00 86.94 268 GLY A C 1
ATOM 2120 O O . GLY A 1 268 ? 10.356 -9.908 -16.403 1.00 86.94 268 GLY A O 1
ATOM 2121 N N . ALA A 1 269 ? 10.008 -7.697 -16.168 1.00 95.62 269 ALA A N 1
ATOM 2122 C CA . ALA A 1 269 ? 8.542 -7.735 -16.197 1.00 95.62 269 ALA A CA 1
ATOM 2123 C C . ALA A 1 269 ? 7.985 -8.606 -17.328 1.00 95.62 269 ALA A C 1
ATOM 2125 O O . ALA A 1 269 ? 7.098 -9.408 -17.070 1.00 95.62 269 ALA A O 1
ATOM 2126 N N . PHE A 1 270 ? 8.564 -8.526 -18.526 1.00 95.38 270 PHE A N 1
ATOM 2127 C CA . PHE A 1 270 ? 8.184 -9.289 -19.718 1.00 95.38 270 PHE A CA 1
ATOM 2128 C C . PHE A 1 270 ? 9.279 -10.267 -20.169 1.00 95.38 270 PHE A C 1
ATOM 2130 O O . PHE A 1 270 ? 9.310 -10.686 -21.322 1.00 95.38 270 PHE A O 1
ATOM 2137 N N . GLN A 1 271 ? 10.197 -10.664 -19.284 1.00 90.81 271 GLN A N 1
ATOM 2138 C CA . GLN A 1 271 ? 11.332 -11.499 -19.673 1.00 90.81 271 GLN A CA 1
ATOM 2139 C C . GLN A 1 271 ? 10.863 -12.810 -20.330 1.00 90.81 271 GLN A C 1
ATOM 2141 O O . GLN A 1 271 ? 10.098 -13.567 -19.734 1.00 90.81 271 GLN A O 1
ATOM 2146 N N . ASN A 1 272 ? 11.384 -13.125 -21.517 1.00 91.56 272 ASN A N 1
ATOM 2147 C CA . ASN A 1 272 ? 11.026 -14.287 -22.336 1.00 91.56 272 ASN A CA 1
ATOM 2148 C C . ASN A 1 272 ? 9.530 -14.360 -22.717 1.00 91.56 272 ASN A C 1
ATOM 2150 O O . ASN A 1 272 ? 8.985 -15.461 -22.824 1.00 91.56 272 ASN A O 1
ATOM 2154 N N . CYS A 1 273 ? 8.848 -13.224 -22.906 1.00 94.12 273 CYS A N 1
ATOM 2155 C CA . CYS A 1 273 ? 7.539 -13.198 -23.574 1.00 94.12 273 CYS A CA 1
ATOM 2156 C C . CYS A 1 273 ? 7.752 -13.309 -25.085 1.00 94.12 273 CYS A C 1
ATOM 2158 O O . CYS A 1 273 ? 7.859 -12.308 -25.787 1.00 94.12 273 CYS A O 1
ATOM 2160 N N . THR A 1 274 ? 7.904 -14.536 -25.580 1.00 92.81 274 THR A N 1
ATOM 2161 C CA . THR A 1 274 ? 8.362 -14.780 -26.953 1.00 92.81 274 THR A CA 1
ATOM 2162 C C . THR A 1 274 ? 7.394 -14.301 -28.025 1.00 92.81 274 THR A C 1
ATOM 2164 O O . THR A 1 274 ? 7.880 -13.905 -29.073 1.00 92.81 274 THR A O 1
ATOM 2167 N N . SER A 1 275 ? 6.083 -14.304 -27.764 1.00 96.06 275 SER A N 1
ATOM 2168 C CA . SER A 1 275 ? 5.061 -13.822 -28.705 1.00 96.06 275 SER A CA 1
ATOM 2169 C C . SER A 1 275 ? 4.692 -12.346 -28.532 1.00 96.06 275 SER A C 1
ATOM 2171 O O . SER A 1 275 ? 3.771 -11.894 -29.198 1.00 96.06 275 SER A O 1
ATOM 2173 N N . LEU A 1 276 ? 5.374 -11.595 -27.658 1.00 94.31 276 LEU A N 1
ATOM 2174 C CA . LEU A 1 276 ? 5.048 -10.188 -27.423 1.00 94.31 276 LEU A CA 1
ATOM 2175 C C . LEU A 1 276 ? 5.439 -9.353 -28.645 1.00 94.31 276 LEU A C 1
ATOM 2177 O O . LEU A 1 276 ? 6.627 -9.211 -28.929 1.00 94.31 276 LEU A O 1
ATOM 2181 N N . GLU A 1 277 ? 4.442 -8.808 -29.333 1.00 90.69 277 GLU A N 1
ATOM 2182 C CA . GLU A 1 277 ? 4.590 -7.999 -30.548 1.00 90.69 277 GLU A CA 1
ATOM 2183 C C . GLU A 1 277 ? 4.446 -6.502 -30.255 1.00 90.69 277 GLU A C 1
ATOM 2185 O O . GLU A 1 277 ? 5.168 -5.690 -30.829 1.00 90.69 277 GLU A O 1
ATOM 2190 N N . GLU A 1 278 ? 3.557 -6.133 -29.326 1.00 88.94 278 GLU A N 1
ATOM 2191 C CA . GLU A 1 278 ? 3.246 -4.739 -28.993 1.00 88.94 278 GLU A CA 1
ATOM 2192 C C . GLU A 1 278 ? 3.526 -4.428 -27.516 1.00 88.94 278 GLU A C 1
ATOM 2194 O O . GLU A 1 278 ? 3.030 -5.110 -26.611 1.00 88.94 278 GLU A O 1
ATOM 2199 N N . THR A 1 279 ? 4.267 -3.347 -27.253 1.00 87.00 279 THR A N 1
ATOM 2200 C CA . THR A 1 279 ? 4.421 -2.789 -25.902 1.00 87.00 279 THR A CA 1
ATOM 2201 C C . THR A 1 279 ? 3.422 -1.672 -25.618 1.00 87.00 279 THR A C 1
ATOM 2203 O O . THR A 1 279 ? 2.947 -0.995 -26.525 1.00 87.00 279 THR A O 1
ATOM 2206 N N . SER A 1 280 ? 3.147 -1.435 -24.340 1.00 87.12 280 SER A N 1
ATOM 2207 C CA . SER A 1 280 ? 2.483 -0.223 -23.859 1.00 87.12 280 SER A CA 1
ATOM 2208 C C . SER A 1 280 ? 3.501 0.881 -23.560 1.00 87.12 280 SER A C 1
ATOM 2210 O O . SER A 1 280 ? 4.695 0.607 -23.415 1.00 87.12 280 SER A O 1
ATOM 2212 N N . GLU A 1 281 ? 3.013 2.110 -23.391 1.00 87.69 281 GLU A N 1
ATOM 2213 C CA . GLU A 1 281 ? 3.813 3.224 -22.880 1.00 87.69 281 GLU A CA 1
ATOM 2214 C C . GLU A 1 281 ? 4.414 2.869 -21.510 1.00 87.69 281 GLU A C 1
ATOM 2216 O O . GLU A 1 281 ? 3.758 2.244 -20.665 1.00 87.69 281 GLU A O 1
ATOM 2221 N N . ILE A 1 282 ? 5.686 3.220 -21.311 1.00 88.12 282 ILE A N 1
ATOM 2222 C CA . ILE A 1 282 ? 6.380 3.059 -20.033 1.00 88.12 282 ILE A CA 1
ATOM 2223 C C . ILE A 1 282 ? 6.254 4.385 -19.271 1.00 88.12 282 ILE A C 1
ATOM 2225 O O . ILE A 1 282 ? 6.789 5.388 -19.738 1.00 88.12 282 ILE A O 1
ATOM 2229 N N . PRO A 1 283 ? 5.602 4.414 -18.095 1.00 86.75 283 PRO A N 1
ATOM 2230 C CA . PRO A 1 283 ? 5.430 5.646 -17.334 1.00 86.75 283 PRO A CA 1
ATOM 2231 C C . PRO A 1 283 ? 6.756 6.268 -16.883 1.00 86.75 283 PRO A C 1
ATOM 2233 O O . PRO A 1 283 ? 7.699 5.558 -16.531 1.00 86.75 283 PRO A O 1
ATOM 2236 N N . GLU A 1 284 ? 6.801 7.601 -16.779 1.00 83.50 284 GLU A N 1
ATOM 2237 C CA . GLU A 1 284 ? 7.991 8.348 -16.328 1.00 83.50 284 GLU A CA 1
ATOM 2238 C C . GLU A 1 284 ? 8.464 7.993 -14.908 1.00 83.50 284 GLU A C 1
ATOM 2240 O O . GLU A 1 284 ? 9.619 8.232 -14.544 1.00 83.50 284 GLU A O 1
ATOM 2245 N N . SER A 1 285 ? 7.572 7.438 -14.088 1.00 82.50 285 SER A N 1
ATOM 2246 C CA . SER A 1 285 ? 7.860 7.007 -12.719 1.00 82.50 285 SER A CA 1
ATOM 2247 C C . SER A 1 285 ? 8.715 5.741 -12.649 1.00 82.50 285 SER A C 1
ATOM 2249 O O . SER A 1 285 ? 9.319 5.472 -11.608 1.00 82.50 285 SER A O 1
ATOM 2251 N N . VAL A 1 286 ? 8.806 4.970 -13.737 1.00 85.31 286 VAL A N 1
ATOM 2252 C CA . VAL A 1 286 ? 9.554 3.716 -13.757 1.00 85.31 286 VAL A CA 1
ATOM 2253 C C . VAL A 1 286 ? 11.046 4.012 -13.657 1.00 85.31 286 VAL A C 1
ATOM 2255 O O . VAL A 1 286 ? 11.644 4.626 -14.531 1.00 85.31 286 VAL A O 1
ATOM 2258 N N . GLU A 1 287 ? 11.700 3.513 -12.614 1.00 83.56 287 GLU A N 1
ATOM 2259 C CA . GLU A 1 287 ? 13.135 3.715 -12.387 1.00 83.56 287 GLU A CA 1
ATOM 2260 C C . GLU A 1 287 ? 13.977 2.527 -12.865 1.00 83.56 287 GLU A C 1
ATOM 2262 O O . GLU A 1 287 ? 15.133 2.692 -13.267 1.00 83.56 287 GLU A O 1
ATOM 2267 N N . ASN A 1 288 ? 13.414 1.316 -12.840 1.00 80.19 288 ASN A N 1
ATOM 2268 C CA . ASN A 1 288 ? 14.133 0.093 -13.182 1.00 80.19 288 ASN A CA 1
ATOM 2269 C C . ASN A 1 288 ? 13.421 -0.711 -14.269 1.00 80.19 288 ASN A C 1
ATOM 2271 O O . ASN A 1 288 ? 12.456 -1.417 -13.999 1.00 80.19 288 ASN A O 1
ATOM 2275 N N . ILE A 1 289 ? 13.986 -0.674 -15.475 1.00 82.19 289 ILE A N 1
ATOM 2276 C CA . ILE A 1 289 ? 13.527 -1.443 -16.641 1.00 82.19 289 ILE A CA 1
ATOM 2277 C C . ILE A 1 289 ? 14.495 -2.565 -17.033 1.00 82.19 289 ILE A C 1
ATOM 2279 O O . ILE A 1 289 ? 14.389 -3.139 -18.122 1.00 82.19 289 ILE A O 1
ATOM 2283 N N . LYS A 1 290 ? 15.483 -2.887 -16.192 1.00 80.69 290 LYS A N 1
ATOM 2284 C CA . LYS A 1 290 ? 16.533 -3.835 -16.569 1.00 80.69 290 LYS A CA 1
ATOM 2285 C C . LYS A 1 290 ? 15.938 -5.208 -16.893 1.00 80.69 290 LYS A C 1
ATOM 2287 O O . LYS A 1 290 ? 15.151 -5.761 -16.130 1.00 80.69 290 LYS A O 1
ATOM 2292 N N . SER A 1 291 ? 16.355 -5.760 -18.032 1.00 83.56 291 SER A N 1
ATOM 2293 C CA . SER A 1 291 ? 15.927 -7.072 -18.534 1.00 83.56 291 SER A CA 1
ATOM 2294 C C . SER A 1 291 ? 14.418 -7.221 -18.772 1.00 83.56 291 SER A C 1
ATOM 2296 O O . SER A 1 291 ? 13.987 -8.340 -19.034 1.00 83.56 291 SER A O 1
ATOM 2298 N N . SER A 1 292 ? 13.629 -6.136 -18.725 1.00 85.44 292 SER A N 1
ATOM 2299 C CA . SER A 1 292 ? 12.162 -6.200 -18.837 1.00 85.44 292 SER A CA 1
ATOM 2300 C C . SER A 1 292 ? 11.710 -6.907 -20.103 1.00 85.44 292 SER A C 1
ATOM 2302 O O . SER A 1 292 ? 10.822 -7.733 -20.018 1.00 85.44 292 SER A O 1
ATOM 2304 N N . PHE A 1 293 ? 12.374 -6.658 -21.232 1.00 87.00 293 PHE A N 1
ATOM 2305 C CA . PHE A 1 293 ? 12.034 -7.230 -22.541 1.00 87.00 293 PHE A CA 1
ATOM 2306 C C . PHE A 1 293 ? 13.082 -8.233 -23.046 1.00 87.00 293 PHE A C 1
ATOM 2308 O O . PHE A 1 293 ? 13.180 -8.525 -24.234 1.00 87.00 293 PHE A O 1
ATOM 2315 N N . ASN A 1 294 ? 13.933 -8.751 -22.154 1.00 84.31 294 ASN A N 1
ATOM 2316 C CA . ASN A 1 294 ? 14.965 -9.702 -22.556 1.00 84.31 294 ASN A CA 1
ATOM 2317 C C . ASN A 1 294 ? 14.322 -11.012 -23.036 1.00 84.31 294 ASN A C 1
ATOM 2319 O O . ASN A 1 294 ? 13.596 -11.642 -22.272 1.00 84.31 294 ASN A O 1
ATOM 2323 N N . GLY A 1 295 ? 14.618 -11.427 -24.270 1.00 81.31 295 GLY A N 1
ATOM 2324 C CA . GLY A 1 295 ? 14.050 -12.640 -24.869 1.00 81.31 295 GLY A CA 1
ATOM 2325 C C . GLY A 1 295 ? 12.649 -12.462 -25.470 1.00 81.31 295 GLY A C 1
ATOM 2326 O O . GLY A 1 295 ? 12.009 -13.465 -25.784 1.00 81.31 295 GLY A O 1
ATOM 2327 N N . CYS A 1 296 ? 12.165 -11.225 -25.632 1.00 87.31 296 CYS A N 1
ATOM 2328 C CA . CYS A 1 296 ? 10.948 -10.922 -26.393 1.00 87.31 296 CYS A CA 1
ATOM 2329 C C . CYS A 1 296 ? 11.248 -10.919 -27.898 1.00 87.31 296 CYS A C 1
ATOM 2331 O O . CYS A 1 296 ? 11.429 -9.867 -28.496 1.00 87.31 296 CYS A O 1
ATOM 2333 N N . ILE A 1 297 ? 11.363 -12.106 -28.495 1.00 88.88 297 ILE A N 1
ATOM 2334 C CA . ILE A 1 297 ? 11.853 -12.271 -29.875 1.00 88.88 297 ILE A CA 1
ATOM 2335 C C . ILE A 1 297 ? 10.898 -11.751 -30.961 1.00 88.88 297 ILE A C 1
ATOM 2337 O O . ILE A 1 297 ? 11.359 -11.451 -32.058 1.00 88.88 297 ILE A O 1
ATOM 2341 N N . SER A 1 298 ? 9.594 -11.661 -30.678 1.00 88.06 298 SER A N 1
ATOM 2342 C CA . SER A 1 298 ? 8.601 -11.094 -31.603 1.00 88.06 298 SER A CA 1
ATOM 2343 C C . SER A 1 298 ? 8.495 -9.569 -31.522 1.00 88.06 298 SER A C 1
ATOM 2345 O O . SER A 1 298 ? 7.799 -8.968 -32.337 1.00 88.06 298 SER A O 1
ATOM 2347 N N . LEU A 1 299 ? 9.196 -8.929 -30.579 1.00 85.00 299 LEU A N 1
ATOM 2348 C CA . LEU A 1 299 ? 9.143 -7.484 -30.411 1.00 85.00 299 LEU A CA 1
ATOM 2349 C C . LEU A 1 299 ? 10.070 -6.814 -31.431 1.00 85.00 299 LEU A C 1
ATOM 2351 O O . LEU A 1 299 ? 11.291 -6.798 -31.271 1.00 85.00 299 LEU A O 1
ATOM 2355 N N . VAL A 1 300 ? 9.476 -6.284 -32.499 1.00 80.56 300 VAL A N 1
ATOM 2356 C CA . VAL A 1 300 ? 10.206 -5.691 -33.633 1.00 80.56 300 VAL A CA 1
ATOM 2357 C C . VAL A 1 300 ? 10.505 -4.203 -33.457 1.00 80.56 300 VAL A C 1
ATOM 2359 O O . VAL A 1 300 ? 11.471 -3.700 -34.031 1.00 80.56 300 VAL A O 1
ATOM 2362 N N . GLU A 1 301 ? 9.706 -3.505 -32.652 1.00 77.56 301 GLU A N 1
ATOM 2363 C CA . GLU A 1 301 ? 9.897 -2.094 -32.323 1.00 77.56 301 GLU A CA 1
ATOM 2364 C C . GLU A 1 301 ? 10.428 -1.951 -30.897 1.00 77.56 301 GLU A C 1
ATOM 2366 O O 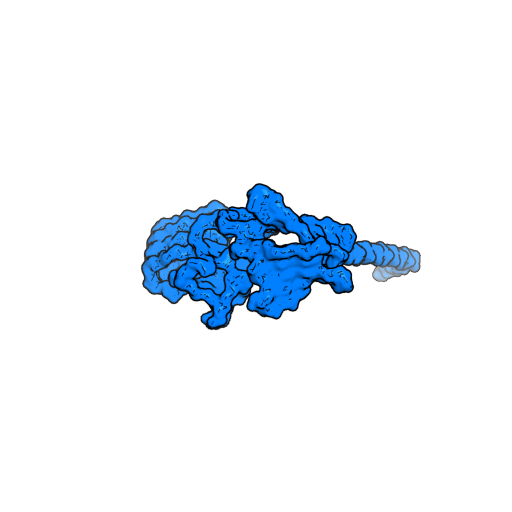. GLU A 1 301 ? 10.009 -2.652 -29.975 1.00 77.56 301 GLU A O 1
ATOM 2371 N N . ALA A 1 302 ? 11.390 -1.047 -30.708 1.00 70.94 302 ALA A N 1
ATOM 2372 C CA . ALA A 1 302 ? 11.889 -0.759 -29.373 1.00 70.94 302 ALA A CA 1
ATOM 2373 C C . ALA A 1 302 ? 10.774 -0.093 -28.540 1.00 70.94 302 ALA A C 1
ATOM 2375 O O . ALA A 1 302 ? 10.096 0.791 -29.066 1.00 70.94 302 ALA A O 1
ATOM 2376 N N . PRO A 1 303 ? 10.607 -0.459 -27.254 1.00 72.69 303 PRO A N 1
ATOM 2377 C CA . PRO A 1 303 ? 9.668 0.228 -26.376 1.00 72.69 303 PRO A CA 1
ATOM 2378 C C . PRO A 1 303 ? 10.016 1.715 -26.282 1.00 72.69 303 PRO A C 1
ATOM 2380 O O . PRO A 1 303 ? 11.200 2.061 -26.203 1.00 72.69 303 PRO A O 1
ATOM 2383 N N . ASP A 1 304 ? 9.000 2.573 -26.230 1.00 76.38 304 ASP A N 1
ATOM 2384 C CA . ASP A 1 304 ? 9.201 3.985 -25.917 1.00 76.38 304 ASP A CA 1
ATOM 2385 C C . ASP A 1 304 ? 9.619 4.112 -24.444 1.00 76.38 304 ASP A C 1
ATOM 2387 O O . ASP A 1 304 ? 8.902 3.683 -23.535 1.00 76.38 304 ASP A O 1
ATOM 2391 N N . ILE A 1 305 ? 10.839 4.599 -24.212 1.00 72.06 305 ILE A N 1
ATOM 2392 C CA . ILE A 1 305 ? 11.467 4.653 -22.889 1.00 72.06 305 ILE A CA 1
ATOM 2393 C C . ILE A 1 305 ? 11.627 6.123 -22.491 1.00 72.06 305 ILE A C 1
ATOM 2395 O O . ILE A 1 305 ? 12.320 6.857 -23.201 1.00 72.06 305 ILE A O 1
ATOM 2399 N N . PRO A 1 306 ? 11.111 6.537 -21.317 1.00 68.81 306 PRO A N 1
ATOM 2400 C CA . PRO A 1 306 ? 11.269 7.899 -20.825 1.00 68.81 306 PRO A CA 1
ATOM 2401 C C . PRO A 1 306 ? 12.737 8.331 -20.755 1.00 68.81 306 PRO A C 1
ATOM 2403 O O . PRO A 1 306 ? 13.616 7.572 -20.328 1.00 68.81 306 PRO A O 1
ATOM 2406 N N . GLU A 1 307 ? 13.021 9.591 -21.101 1.00 67.00 307 GLU A N 1
ATOM 2407 C CA . GLU A 1 307 ? 14.393 10.116 -21.176 1.00 67.00 307 GLU A CA 1
ATOM 2408 C C . GLU A 1 307 ? 15.180 9.957 -19.864 1.00 67.00 307 GLU A C 1
ATOM 2410 O O . GLU A 1 307 ? 16.402 9.806 -19.878 1.00 67.00 307 GLU A O 1
ATOM 2415 N N . ARG A 1 308 ? 14.505 9.929 -18.708 1.00 64.88 308 ARG A N 1
ATOM 2416 C CA . ARG A 1 308 ? 15.138 9.736 -17.392 1.00 64.88 308 ARG A CA 1
ATOM 2417 C C . ARG A 1 308 ? 15.824 8.371 -17.251 1.00 64.88 308 ARG A C 1
ATOM 2419 O O . ARG A 1 308 ? 16.772 8.231 -16.474 1.00 64.88 308 ARG A O 1
ATOM 2426 N N . ASN A 1 309 ? 15.411 7.381 -18.040 1.00 54.44 309 ASN A N 1
ATOM 2427 C CA . ASN A 1 309 ? 15.961 6.028 -18.053 1.00 54.44 309 ASN A CA 1
ATOM 2428 C C . ASN A 1 309 ? 17.115 5.852 -19.056 1.00 54.44 309 ASN A C 1
ATOM 2430 O O . ASN A 1 309 ? 17.622 4.736 -19.200 1.00 54.44 309 ASN A O 1
ATOM 2434 N N . ASN A 1 310 ? 17.608 6.934 -19.683 1.00 52.75 310 ASN A N 1
ATOM 2435 C CA . ASN A 1 310 ? 18.663 6.900 -20.712 1.00 52.75 310 ASN A CA 1
ATOM 2436 C C . ASN A 1 310 ? 19.938 6.132 -20.298 1.00 52.75 310 ASN A C 1
ATOM 2438 O O . ASN A 1 310 ? 20.628 5.553 -21.134 1.00 52.75 310 ASN A O 1
ATOM 2442 N N . LYS A 1 311 ? 20.261 6.061 -18.995 1.00 51.38 311 LYS A N 1
ATOM 2443 C CA . LYS A 1 311 ? 21.420 5.287 -18.496 1.00 51.38 311 LYS A CA 1
ATOM 2444 C C . LYS A 1 311 ? 21.277 3.766 -18.669 1.00 51.38 311 LYS A C 1
ATOM 2446 O O . LYS A 1 311 ? 22.281 3.061 -18.581 1.00 51.38 311 LYS A O 1
ATOM 2451 N N . PHE A 1 312 ? 20.071 3.255 -18.928 1.00 50.03 312 PHE A N 1
ATOM 2452 C CA . PHE A 1 312 ? 19.794 1.831 -19.149 1.00 50.03 312 PHE A CA 1
ATOM 2453 C C . PHE A 1 312 ? 19.754 1.429 -20.635 1.00 50.03 312 PHE A C 1
ATOM 2455 O O . PHE A 1 312 ? 19.726 0.232 -20.929 1.00 50.03 312 PHE A O 1
ATOM 2462 N N . ILE A 1 313 ? 19.854 2.389 -21.567 1.00 48.34 313 ILE A N 1
ATOM 2463 C CA . ILE A 1 313 ? 19.809 2.146 -23.023 1.00 48.34 313 ILE A CA 1
ATOM 2464 C C . ILE A 1 313 ? 20.972 1.267 -23.521 1.00 48.34 313 ILE A C 1
ATOM 2466 O O . ILE A 1 313 ? 20.859 0.602 -24.548 1.00 48.34 313 ILE A O 1
ATOM 2470 N N . LEU A 1 314 ? 22.057 1.123 -22.751 1.00 41.72 314 LEU A N 1
ATOM 2471 C CA . LEU A 1 314 ? 23.173 0.232 -23.106 1.00 41.72 314 LEU A CA 1
ATOM 2472 C C . LEU A 1 314 ? 22.819 -1.275 -23.122 1.00 41.72 314 LEU A C 1
ATOM 2474 O O . LEU A 1 314 ? 23.625 -2.072 -23.604 1.00 41.72 314 LEU A O 1
ATOM 2478 N N . TYR A 1 315 ? 21.636 -1.686 -22.645 1.00 43.75 315 TYR A N 1
ATOM 2479 C CA . TYR A 1 315 ? 21.240 -3.101 -22.549 1.00 43.75 315 TYR A CA 1
ATOM 2480 C C . TYR A 1 315 ? 20.170 -3.571 -23.549 1.00 43.75 315 TYR A C 1
ATOM 2482 O O . TYR A 1 315 ? 19.840 -4.755 -23.540 1.00 43.75 315 TYR A O 1
ATOM 2490 N N . ILE A 1 316 ? 19.688 -2.710 -24.454 1.00 45.03 316 ILE A N 1
ATOM 2491 C CA . ILE A 1 316 ? 18.772 -3.104 -25.552 1.00 45.03 316 ILE A CA 1
ATOM 2492 C C . ILE A 1 316 ? 19.561 -3.568 -26.795 1.00 45.03 316 ILE A C 1
ATOM 2494 O O . ILE A 1 316 ? 19.024 -3.745 -27.877 1.00 45.03 316 ILE A O 1
ATOM 2498 N N . SER A 1 317 ? 20.871 -3.805 -26.668 1.00 36.78 317 SER A N 1
ATOM 2499 C CA . SER A 1 317 ? 21.736 -4.200 -27.792 1.00 36.78 317 SER A CA 1
ATOM 2500 C C . SER A 1 317 ? 21.581 -5.659 -28.251 1.00 36.78 317 SER A C 1
ATOM 2502 O O . SER A 1 317 ? 22.371 -6.116 -29.075 1.00 36.78 317 SER A O 1
ATOM 2504 N N . ARG A 1 318 ? 20.577 -6.389 -27.749 1.00 41.69 318 ARG A N 1
ATOM 2505 C CA . ARG A 1 318 ? 20.144 -7.702 -28.258 1.00 41.69 318 ARG A CA 1
ATOM 2506 C C . ARG A 1 318 ? 18.646 -7.900 -27.996 1.00 41.69 318 ARG A C 1
ATOM 2508 O O . ARG A 1 318 ? 18.282 -8.683 -27.115 1.00 41.69 318 ARG A O 1
ATOM 2515 N N . LEU A 1 319 ? 17.815 -7.121 -28.688 1.00 41.88 319 LEU A N 1
ATOM 2516 C CA . LEU A 1 319 ? 16.554 -7.672 -29.196 1.00 41.88 319 LEU A CA 1
ATOM 2517 C C . LEU A 1 319 ? 16.907 -8.733 -30.250 1.00 41.88 319 LEU A C 1
ATOM 2519 O O . LEU A 1 319 ? 17.888 -8.489 -30.996 1.00 41.88 319 LEU A O 1
#

Sequence (319 aa):
MKNQKGITLTSLIIYIVLIFLIIVILARVSVYFTSNMSEISKDSASISEIDKFNMYFIKDTKRTGNKIESVSEDGTSITFSKGTTYRFSKENEVIYYENTVDDKKIIIAETIENCKFIQSKENSKDIVKIEITIKEKVNKYEYVMGYANEYKTHETESSYIAVEELEGFAITTNTDGVVFTKSDGVTPGDPYNIQNGDIVIYGDYKYTYNVSNKGWSVAVTDKTKEEYGEIAVAAYGKTVTNLNSTFAKCTNLVKAPQIPSGVINMYGAFQNCTSLEETSEIPESVENIKSSFNGCISLVEAPDIPERNNKFILYISRL

pLDDT: mean 79.87, std 17.22, range [26.73, 98.5]